Protein AF-A0A8T3MUG0-F1 (afdb_monomer)

Foldseek 3Di:
DVVVVCVVVCVVVVHDDQDDDDDPLPDQACLVVLLVVVVSPDQAAEDEAALSSCLLSNLVSNVVSVNLQRAYEYELRQQPWWLVDPSGSLVSNFPSQQRYKYKYQADPDAPCVVVVQVVCCVVVVGGDTSCRQVVQQVVQLLVQLQVQLVVVVQPDPVSSVVSSVCSSQPQVDWTQGRRGIWGADNVRDIPFRKMWMWGWDCPPPVNSIHTHTDDMDGPNVD

Radius of gyration: 20.51 Å; Cα contacts (8 Å, |Δi|>4): 373; chains: 1; bounding box: 46×37×57 Å

Mean predicted aligned error: 4.0 Å

Secondary structure (DSSP, 8-state):
-HHHHHHHHHHHTT----------TT----HHHHHHHHTT--S-EE--S-GGGTHHHHHHHHHHHT-TTS-EEE-GGG-S--TTSTT-HHHHHGGGGGGEEEEESS-S--TTHHHHHHHHHHHHSSPPPTTHHHHHHHHHHHHHHHHHHHTT--SSHHHHHHHHHHHHT-TT--EEETTEEE-B-TT--BS--EEEEEEEETTHHHHT-EEEEEEEEESTT-

Nearest PDB structures (foldseek):
  4oat-assembly1_A  TM=8.638E-01  e=1.367E-11  Trichormus variabilis ATCC 29413
  4obb-assembly2_B  TM=8.691E-01  e=3.010E-11  Trichormus variabilis ATCC 29413
  4evs-assembly1_A  TM=7.694E-01  e=6.731E-08  Rhodopseudomonas palustris CGA009
  3n0x-assembly1_A  TM=6.867E-01  e=5.639E-07  Rhodopseudomonas palustris
  2gx6-assembly1_A  TM=5.499E-01  e=1.004E+00  Escherichia coli K-12

Structure (mmCIF, N/CA/C/O backbone):
data_AF-A0A8T3MUG0-F1
#
_entry.id   AF-A0A8T3MUG0-F1
#
loop_
_atom_site.group_PDB
_atom_site.id
_atom_site.type_symbol
_atom_site.label_atom_id
_atom_site.label_alt_id
_atom_site.label_comp_id
_atom_site.label_asym_id
_atom_site.label_entity_id
_atom_site.label_seq_id
_atom_site.pdbx_PDB_ins_code
_atom_site.Cartn_x
_atom_site.Cartn_y
_atom_site.Cartn_z
_atom_site.occupancy
_atom_site.B_iso_or_equiv
_atom_site.auth_seq_id
_atom_site.auth_comp_id
_atom_site.auth_asym_id
_atom_site.auth_atom_id
_atom_site.pdbx_PDB_model_num
ATOM 1 N N . GLY A 1 1 ? -14.829 -2.507 -6.029 1.00 90.00 1 GLY A N 1
ATOM 2 C CA . GLY A 1 1 ? -13.638 -1.814 -5.490 1.00 90.00 1 GLY A CA 1
ATOM 3 C C . GLY A 1 1 ? -12.934 -2.704 -4.484 1.00 90.00 1 GLY A C 1
ATOM 4 O O . GLY A 1 1 ? -13.337 -3.849 -4.329 1.00 90.00 1 GLY A O 1
ATOM 5 N N . VAL A 1 2 ? -11.898 -2.211 -3.800 1.00 94.19 2 VAL A N 1
ATOM 6 C CA . VAL A 1 2 ? -11.125 -3.044 -2.855 1.00 94.19 2 VAL A CA 1
ATOM 7 C C . VAL A 1 2 ? -11.970 -3.548 -1.671 1.00 94.19 2 VAL A C 1
ATOM 9 O O . VAL A 1 2 ? -11.795 -4.686 -1.256 1.00 94.19 2 VAL A O 1
ATOM 12 N N . ALA A 1 3 ? -12.956 -2.766 -1.206 1.00 95.69 3 ALA A N 1
ATOM 13 C CA . ALA A 1 3 ? -13.931 -3.211 -0.200 1.00 95.69 3 ALA A CA 1
ATOM 14 C C . ALA A 1 3 ? -14.752 -4.422 -0.671 1.00 95.69 3 ALA A C 1
ATOM 16 O O . ALA A 1 3 ? -14.858 -5.399 0.061 1.00 95.69 3 ALA A O 1
ATOM 17 N N . ASP A 1 4 ? -15.271 -4.394 -1.903 1.00 97.44 4 ASP A N 1
ATOM 18 C CA . ASP A 1 4 ? -16.048 -5.514 -2.459 1.00 97.44 4 ASP A CA 1
ATOM 19 C C . ASP A 1 4 ? -15.189 -6.777 -2.610 1.00 97.44 4 ASP A C 1
ATOM 21 O O . ASP A 1 4 ? -15.642 -7.883 -2.322 1.00 97.44 4 ASP A O 1
ATOM 25 N N . ALA A 1 5 ? -13.933 -6.614 -3.045 1.00 96.19 5 ALA A N 1
ATOM 26 C CA . ALA A 1 5 ? -12.990 -7.721 -3.173 1.00 96.19 5 ALA A CA 1
ATOM 27 C C . ALA A 1 5 ? -12.649 -8.333 -1.805 1.00 96.19 5 ALA A C 1
ATOM 29 O O . ALA A 1 5 ? -12.657 -9.556 -1.662 1.00 96.19 5 ALA A O 1
ATOM 30 N N . PHE A 1 6 ? -12.409 -7.488 -0.794 1.00 96.38 6 PHE A N 1
ATOM 31 C CA . PHE A 1 6 ? -12.215 -7.929 0.585 1.00 96.38 6 PHE A CA 1
ATOM 32 C C . PHE A 1 6 ? -13.446 -8.673 1.103 1.00 96.38 6 PHE A C 1
ATOM 34 O O . PHE A 1 6 ? -13.309 -9.778 1.616 1.00 96.38 6 PHE A O 1
ATOM 41 N N . GLU A 1 7 ? -14.646 -8.112 0.936 1.00 97.88 7 GLU A N 1
ATOM 42 C CA . GLU A 1 7 ? -15.885 -8.725 1.416 1.00 97.88 7 GLU A CA 1
ATOM 43 C C . GLU A 1 7 ? -16.110 -10.112 0.806 1.00 97.88 7 GLU A C 1
ATOM 45 O O . GLU A 1 7 ? -16.412 -11.071 1.523 1.00 97.88 7 GLU A O 1
ATOM 50 N N . ALA A 1 8 ? -15.939 -10.227 -0.514 1.00 98.12 8 ALA A N 1
ATOM 51 C CA . ALA A 1 8 ? -16.100 -11.481 -1.234 1.00 98.12 8 ALA A CA 1
ATOM 52 C C . ALA A 1 8 ? -15.126 -12.554 -0.722 1.00 98.12 8 ALA A C 1
ATOM 54 O O . ALA A 1 8 ? -15.540 -13.676 -0.417 1.00 98.12 8 ALA A O 1
ATOM 55 N N . GLU A 1 9 ? -13.844 -12.209 -0.578 1.00 96.00 9 GLU A N 1
ATOM 56 C CA . GLU A 1 9 ? -12.826 -13.146 -0.102 1.00 96.00 9 GLU A CA 1
ATOM 57 C C . GLU A 1 9 ? -12.995 -13.475 1.392 1.00 96.00 9 GLU A C 1
ATOM 59 O O . GLU A 1 9 ? -12.844 -14.631 1.791 1.00 96.00 9 GLU A O 1
ATOM 64 N N . PHE A 1 10 ? -13.375 -12.500 2.221 1.00 97.06 10 PHE A N 1
ATOM 65 C CA . PHE A 1 10 ? -13.623 -12.695 3.650 1.00 97.06 10 PHE A CA 1
ATOM 66 C C . PHE A 1 10 ? -14.782 -13.669 3.884 1.00 97.06 10 PHE A C 1
ATOM 68 O O . PHE A 1 10 ? -14.630 -14.635 4.634 1.00 97.06 10 PHE A O 1
ATOM 75 N N . LYS A 1 11 ? -15.902 -13.495 3.168 1.00 98.00 11 LYS A N 1
ATOM 76 C CA . LYS A 1 11 ? -17.042 -14.426 3.203 1.00 98.00 11 LYS A CA 1
ATOM 77 C C . LYS A 1 11 ? -16.662 -15.822 2.723 1.00 98.00 11 LYS A C 1
ATOM 79 O O . LYS A 1 11 ? -17.011 -16.810 3.364 1.00 98.00 11 LYS A O 1
ATOM 84 N N . LYS A 1 12 ? -15.905 -15.921 1.625 1.00 97.94 12 LYS A N 1
ATOM 85 C CA . LYS A 1 12 ? -15.407 -17.205 1.102 1.00 97.94 12 LYS A CA 1
ATOM 86 C C . LYS A 1 12 ? -14.546 -17.954 2.125 1.00 97.94 12 LYS A C 1
ATOM 88 O O . LYS A 1 12 ? -14.563 -19.181 2.156 1.00 97.94 12 LYS A O 1
ATOM 93 N N . ARG A 1 13 ? -13.826 -17.226 2.982 1.00 96.62 13 ARG A N 1
ATOM 94 C CA . ARG A 1 13 ? -13.016 -17.773 4.083 1.00 96.62 13 ARG A CA 1
ATOM 95 C C . ARG A 1 13 ? -13.805 -18.021 5.375 1.00 96.62 13 ARG A C 1
ATOM 97 O O . ARG A 1 13 ? -13.198 -18.347 6.390 1.00 96.62 13 ARG A O 1
ATOM 104 N N . GLY A 1 14 ? -15.133 -17.901 5.345 1.00 97.62 14 GLY A N 1
ATOM 105 C CA . GLY A 1 14 ? -16.013 -18.153 6.489 1.00 97.62 14 GLY A CA 1
ATOM 106 C C . GLY A 1 14 ? -16.221 -16.950 7.412 1.00 97.62 14 GLY A C 1
ATOM 107 O O . GLY A 1 14 ? -16.846 -17.093 8.460 1.00 97.62 14 GLY A O 1
ATOM 108 N N . GLY A 1 15 ? -15.718 -15.772 7.040 1.00 97.62 15 GLY A N 1
ATOM 109 C CA . GLY A 1 15 ? -15.963 -14.531 7.764 1.00 97.62 15 GLY A CA 1
ATOM 110 C C . GLY A 1 15 ? -17.410 -14.048 7.623 1.00 97.62 15 GLY A C 1
ATOM 111 O O . GLY A 1 15 ? -18.056 -14.246 6.592 1.00 97.62 15 GLY A O 1
ATOM 112 N N . ASN A 1 16 ? -17.919 -13.381 8.660 1.00 97.94 16 ASN A N 1
ATOM 113 C CA . ASN A 1 16 ? -19.260 -12.802 8.672 1.00 97.94 16 ASN A CA 1
ATOM 114 C C . ASN A 1 16 ? -19.207 -11.277 8.509 1.00 97.94 16 ASN A C 1
ATOM 116 O O . ASN A 1 16 ? -18.550 -10.586 9.284 1.00 97.94 16 ASN A O 1
ATOM 120 N N . VAL A 1 17 ? -19.936 -10.744 7.530 1.00 98.00 17 VAL A N 1
ATOM 121 C CA . VAL A 1 17 ? -19.996 -9.302 7.255 1.00 98.00 17 VAL A CA 1
ATOM 122 C C . VAL A 1 17 ? -21.312 -8.774 7.798 1.00 98.00 17 VAL A C 1
ATOM 124 O O . VAL A 1 17 ? -22.355 -8.911 7.163 1.00 98.00 17 VAL A O 1
ATOM 127 N N . VAL A 1 18 ? -21.258 -8.184 8.992 1.00 97.69 18 VAL A N 1
ATOM 128 C CA . VAL A 1 18 ? -22.452 -7.682 9.691 1.00 97.69 18 VAL A CA 1
ATOM 129 C C . VAL A 1 18 ? -23.010 -6.398 9.070 1.00 97.69 18 VAL A C 1
ATOM 131 O O . VAL A 1 18 ? -24.193 -6.107 9.229 1.00 97.69 18 VAL A O 1
ATOM 134 N N . LYS A 1 19 ? -22.175 -5.630 8.356 1.00 96.88 19 LYS A N 1
ATOM 135 C CA . LYS A 1 19 ? -22.548 -4.377 7.689 1.00 96.88 19 LYS A CA 1
ATOM 136 C C . LYS A 1 19 ? -21.561 -4.034 6.574 1.00 96.88 19 LYS A C 1
ATOM 138 O O . LYS A 1 19 ? -20.362 -4.231 6.739 1.00 96.88 19 LYS A O 1
ATOM 143 N N . HIS A 1 20 ? -22.078 -3.479 5.483 1.00 97.06 20 HIS A N 1
ATOM 144 C CA . HIS A 1 20 ? -21.309 -2.801 4.442 1.00 97.06 20 HIS A CA 1
ATOM 145 C C . HIS A 1 20 ? -21.952 -1.432 4.224 1.00 97.06 20 HIS A C 1
ATOM 147 O O . HIS A 1 20 ? -23.155 -1.358 3.976 1.00 97.06 20 HIS A O 1
ATOM 153 N N . ASP A 1 21 ? -21.163 -0.361 4.306 1.00 94.81 21 ASP A N 1
ATOM 154 C CA . ASP A 1 21 ? -21.604 0.998 3.991 1.00 94.81 21 ASP A CA 1
ATOM 155 C C . ASP A 1 21 ? -20.668 1.666 2.993 1.00 94.81 21 ASP A C 1
ATOM 157 O O . ASP A 1 21 ? -19.481 1.355 2.908 1.00 94.81 21 ASP A O 1
ATOM 161 N N . ALA A 1 22 ? -21.212 2.656 2.296 1.00 92.50 22 ALA A N 1
ATOM 162 C CA . ALA A 1 22 ? -20.458 3.579 1.471 1.00 92.50 22 ALA A CA 1
ATOM 163 C C . ALA A 1 22 ? -20.877 5.014 1.797 1.00 92.50 22 ALA A C 1
ATOM 165 O O . ALA A 1 22 ? -22.015 5.279 2.188 1.00 92.50 22 ALA A O 1
ATOM 166 N N . ALA A 1 23 ? -19.958 5.952 1.595 1.00 87.56 23 ALA A N 1
ATOM 167 C CA . ALA A 1 23 ? -20.213 7.375 1.742 1.00 87.56 23 ALA A CA 1
ATOM 168 C C . ALA A 1 23 ? -19.684 8.131 0.511 1.00 87.56 23 ALA A C 1
ATOM 170 O O . ALA A 1 23 ? -18.651 7.747 -0.047 1.00 87.56 23 ALA A O 1
ATOM 171 N N . PRO A 1 24 ? -20.355 9.212 0.073 1.00 87.62 24 PRO A N 1
ATOM 172 C CA . PRO A 1 24 ? -19.800 10.114 -0.929 1.00 87.62 24 PRO A CA 1
ATOM 173 C C . PRO A 1 24 ? -18.420 10.645 -0.524 1.00 87.62 24 PRO A C 1
ATOM 175 O O . PRO A 1 24 ? -18.160 10.898 0.649 1.00 87.62 24 PRO A O 1
ATOM 178 N N . LYS A 1 25 ? -17.550 10.920 -1.504 1.00 80.19 25 LYS A N 1
ATOM 179 C CA . LYS A 1 25 ? -16.205 11.479 -1.247 1.00 80.19 25 LYS A CA 1
ATOM 180 C C . LYS A 1 25 ? -16.227 12.826 -0.507 1.00 80.19 25 LYS A C 1
ATOM 182 O O . LYS A 1 25 ? -15.225 13.212 0.084 1.00 80.19 25 LYS A O 1
ATOM 187 N N . THR A 1 26 ? -17.347 13.548 -0.561 1.00 84.88 26 THR A N 1
ATOM 188 C CA . THR A 1 26 ? -17.558 14.834 0.120 1.00 84.88 26 THR A CA 1
ATOM 189 C C . THR A 1 26 ? -17.967 14.687 1.585 1.00 84.88 26 THR A C 1
ATOM 191 O O . THR A 1 26 ? -18.078 15.696 2.275 1.00 84.88 26 THR A O 1
ATOM 194 N N . THR A 1 27 ? -18.220 13.468 2.069 1.00 88.81 27 THR A N 1
ATOM 195 C CA . THR A 1 27 ? -18.616 13.230 3.458 1.00 88.81 27 THR A CA 1
ATOM 196 C C . THR A 1 27 ? -17.472 13.571 4.410 1.00 88.81 27 THR A C 1
ATOM 198 O O . THR A 1 27 ? -16.344 13.086 4.277 1.00 88.81 27 THR A O 1
ATOM 201 N N . THR A 1 28 ? -17.771 14.412 5.396 1.00 89.00 28 THR A N 1
ATOM 202 C CA . THR A 1 28 ? -16.824 14.854 6.429 1.00 89.00 28 THR A CA 1
ATOM 203 C C . THR A 1 28 ? -17.168 14.334 7.823 1.00 89.00 28 THR A C 1
ATOM 205 O O . THR A 1 28 ? -16.279 14.303 8.670 1.00 89.00 28 THR A O 1
ATOM 208 N N . ASP A 1 29 ? -18.406 13.884 8.039 1.00 91.94 29 ASP A N 1
ATOM 209 C CA . ASP A 1 29 ? -18.899 13.308 9.291 1.00 91.94 29 ASP A CA 1
ATOM 210 C C . ASP A 1 29 ? -19.354 11.857 9.068 1.00 91.94 29 ASP A C 1
ATOM 212 O O . ASP A 1 29 ? -20.142 11.568 8.166 1.00 91.94 29 ASP A O 1
ATOM 216 N N . TYR A 1 30 ? -18.839 10.951 9.899 1.00 95.56 30 TYR A N 1
ATOM 217 C CA . TYR A 1 30 ? -19.074 9.508 9.837 1.00 95.56 30 TYR A CA 1
ATOM 218 C C . TYR A 1 30 ? -19.670 8.947 11.140 1.00 95.56 30 TYR A C 1
ATOM 220 O O . TYR A 1 30 ? -19.855 7.734 11.256 1.00 95.56 30 TYR A O 1
ATOM 228 N N . VAL A 1 31 ? -19.984 9.793 12.131 1.00 94.94 31 VAL A N 1
ATOM 229 C CA . VAL A 1 31 ? -20.393 9.350 13.478 1.00 94.94 31 VAL A CA 1
ATOM 230 C C . VAL A 1 31 ? -21.690 8.544 13.443 1.00 94.94 31 VAL A C 1
ATOM 232 O O . VAL A 1 31 ? -21.811 7.543 14.150 1.00 94.94 31 VAL A O 1
ATOM 235 N N . SER A 1 32 ? -22.650 8.920 12.595 1.00 94.56 32 SER A N 1
ATOM 236 C CA . SER A 1 32 ? -23.909 8.178 12.437 1.00 94.56 32 SER A CA 1
ATOM 237 C C . SER A 1 32 ? -23.684 6.764 11.889 1.00 94.56 32 SER A C 1
ATOM 239 O O . SER A 1 32 ? -24.235 5.803 12.430 1.00 94.56 32 SER A O 1
ATOM 241 N N . ILE A 1 33 ? -22.819 6.621 10.877 1.00 95.31 33 ILE A N 1
ATOM 242 C CA . ILE A 1 33 ? -22.445 5.326 10.287 1.00 95.31 33 ILE A CA 1
ATOM 243 C C . ILE A 1 33 ? -21.774 4.450 11.352 1.00 95.31 33 ILE A C 1
ATOM 245 O O . ILE A 1 33 ? -22.160 3.297 11.541 1.00 95.31 33 ILE A O 1
ATOM 249 N N . MET A 1 34 ? -20.828 5.012 12.110 1.00 97.06 34 MET A N 1
ATOM 250 C CA . MET A 1 34 ? -20.104 4.283 13.157 1.00 97.06 34 MET A CA 1
ATOM 251 C C . MET A 1 34 ? -20.991 3.924 14.359 1.00 97.06 34 MET A C 1
ATOM 253 O O . MET A 1 34 ? -20.844 2.850 14.938 1.00 97.06 34 MET A O 1
ATOM 257 N N . THR A 1 35 ? -21.965 4.768 14.706 1.00 96.94 35 THR A N 1
ATOM 258 C CA . THR A 1 35 ? -22.949 4.478 15.764 1.00 96.94 35 THR A CA 1
ATOM 259 C C . THR A 1 35 ? -23.839 3.298 15.375 1.00 96.94 35 THR A C 1
ATOM 261 O O . THR A 1 35 ? -24.059 2.397 16.185 1.00 96.94 35 THR A O 1
ATOM 264 N N . ALA A 1 36 ? -24.306 3.258 14.123 1.00 96.56 36 ALA A N 1
ATOM 265 C CA . ALA A 1 36 ? -25.063 2.123 13.604 1.00 96.56 36 ALA A CA 1
ATOM 266 C C . ALA A 1 36 ? -24.206 0.847 13.544 1.00 96.56 36 ALA A C 1
ATOM 268 O O . ALA A 1 36 ? -24.691 -0.228 13.889 1.00 96.56 36 ALA A O 1
ATOM 269 N N . ALA A 1 37 ? -22.930 0.960 13.159 1.00 97.00 37 ALA A N 1
ATOM 270 C CA . ALA A 1 37 ? -22.000 -0.166 13.170 1.00 97.00 37 ALA A CA 1
ATOM 271 C C . ALA A 1 37 ? -21.783 -0.720 14.587 1.00 97.00 37 ALA A C 1
ATOM 273 O O . ALA A 1 37 ? -21.827 -1.932 14.776 1.00 97.00 37 ALA A O 1
ATOM 274 N N . LYS A 1 38 ? -21.637 0.140 15.605 1.00 97.62 38 LYS A N 1
ATOM 275 C CA . LYS A 1 38 ? -21.452 -0.291 17.000 1.00 97.62 38 LYS A CA 1
ATOM 276 C C . LYS A 1 38 ? -22.583 -1.171 17.522 1.00 97.62 38 LYS A C 1
ATOM 278 O O . LYS A 1 38 ? -22.316 -2.112 18.264 1.00 97.62 38 LYS A O 1
ATOM 283 N N . ALA A 1 39 ? -23.825 -0.900 17.124 1.00 97.56 39 ALA A N 1
ATOM 284 C CA . ALA A 1 39 ? -24.977 -1.707 17.527 1.00 97.56 39 ALA A CA 1
ATOM 285 C C . ALA A 1 39 ? -24.888 -3.175 17.058 1.00 97.56 39 ALA A C 1
ATOM 287 O O . ALA A 1 39 ? -25.587 -4.028 17.596 1.00 97.56 39 ALA A O 1
ATOM 288 N N . LEU A 1 40 ? -24.022 -3.468 16.083 1.00 98.12 40 LEU A N 1
ATOM 289 C CA . LEU A 1 40 ? -23.784 -4.806 15.542 1.00 98.12 40 LEU A CA 1
ATOM 290 C C . LEU A 1 40 ? -22.570 -5.511 16.168 1.00 98.12 40 LEU A C 1
ATOM 292 O O . LEU A 1 40 ? -22.276 -6.637 15.779 1.00 98.12 40 LEU A O 1
ATOM 296 N N . ASN A 1 41 ? -21.882 -4.868 17.120 1.00 97.50 41 ASN A N 1
ATOM 297 C CA . ASN A 1 41 ? -20.725 -5.406 17.843 1.00 97.50 41 ASN A CA 1
ATOM 298 C C . ASN A 1 41 ? -19.628 -6.004 16.924 1.00 97.50 41 ASN A C 1
ATOM 300 O O . ASN A 1 41 ? -19.330 -7.196 17.024 1.00 97.50 41 ASN A O 1
ATOM 304 N N . PRO A 1 42 ? -19.048 -5.214 15.998 1.00 98.12 42 PRO A N 1
ATOM 305 C CA . PRO A 1 42 ? -18.051 -5.714 15.060 1.00 98.12 42 PRO A CA 1
ATOM 306 C C . PRO A 1 42 ? -16.728 -6.052 15.760 1.00 98.12 42 PRO A C 1
ATOM 308 O O . PRO A 1 42 ? -16.255 -5.304 16.613 1.00 98.12 42 PRO A O 1
ATOM 311 N N . GLU A 1 43 ? -16.093 -7.142 15.332 1.00 98.12 43 GLU A N 1
ATOM 312 C CA . GLU A 1 43 ? -14.767 -7.563 15.817 1.00 98.12 43 GLU A CA 1
ATOM 313 C C . GLU A 1 43 ? -13.615 -6.923 15.027 1.00 98.12 43 GLU A C 1
ATOM 315 O O . GLU A 1 43 ? -12.469 -6.943 15.461 1.00 98.12 43 GLU A O 1
ATOM 320 N N . SER A 1 44 ? -13.907 -6.360 13.854 1.00 97.88 44 SER A N 1
ATOM 321 C CA . SER A 1 44 ? -12.968 -5.599 13.028 1.00 97.88 44 SER A CA 1
ATOM 322 C C . SER A 1 44 ? -13.729 -4.679 12.076 1.00 97.88 44 SER A C 1
ATOM 324 O O . SER A 1 44 ? -14.910 -4.891 11.790 1.00 97.88 44 SER A O 1
ATOM 326 N N . MET A 1 45 ? -13.047 -3.655 11.575 1.00 98.06 45 MET A N 1
ATOM 327 C CA . MET A 1 45 ? -13.541 -2.752 10.541 1.00 98.06 45 MET A CA 1
ATOM 328 C C . MET A 1 45 ? -12.579 -2.788 9.358 1.00 98.06 45 MET A C 1
ATOM 330 O O . MET A 1 45 ? -11.371 -2.672 9.552 1.00 98.06 45 MET A O 1
ATOM 334 N N . TYR A 1 46 ? -13.105 -2.916 8.139 1.00 98.19 46 TYR A N 1
ATOM 335 C CA . TYR A 1 46 ? -12.318 -2.779 6.916 1.00 98.19 46 TYR A CA 1
ATOM 336 C C . TYR A 1 46 ? -12.717 -1.508 6.169 1.00 98.19 46 TYR A C 1
ATOM 338 O O . TYR A 1 46 ? -13.894 -1.288 5.883 1.00 98.19 46 TYR A O 1
ATOM 346 N N . PHE A 1 47 ? -11.734 -0.685 5.821 1.00 97.44 47 PHE A N 1
ATOM 347 C CA . PHE A 1 47 ? -11.913 0.507 5.005 1.00 97.44 47 PHE A CA 1
ATOM 348 C C . PHE A 1 47 ? -11.318 0.295 3.619 1.00 97.44 47 PHE A C 1
ATOM 350 O O . PHE A 1 47 ? -10.124 0.059 3.486 1.00 97.44 47 PHE A O 1
ATOM 357 N N . GLY A 1 48 ? -12.134 0.432 2.574 1.00 96.00 48 GLY A N 1
ATOM 358 C CA . GLY A 1 48 ? -11.682 0.285 1.191 1.00 96.00 48 GLY A CA 1
ATOM 359 C C . GLY A 1 48 ? -11.486 1.611 0.467 1.00 96.00 48 GLY A C 1
ATOM 360 O O . GLY A 1 48 ? -12.274 1.947 -0.416 1.00 96.00 48 GLY A O 1
ATOM 361 N N . GLY A 1 49 ? -10.437 2.356 0.807 1.00 94.12 49 GLY A N 1
ATOM 362 C CA . GLY A 1 49 ? -10.126 3.626 0.155 1.00 94.12 49 GLY A CA 1
ATOM 363 C C . GLY A 1 49 ? -8.739 4.155 0.499 1.00 94.12 49 GLY A C 1
ATOM 364 O O . GLY A 1 49 ? -7.870 3.412 0.945 1.00 94.12 49 GLY A O 1
ATOM 365 N N . VAL A 1 50 ? -8.549 5.458 0.299 1.00 94.44 50 VAL A N 1
ATOM 366 C CA . VAL A 1 50 ? -7.308 6.174 0.624 1.00 94.44 50 VAL A CA 1
ATOM 367 C C . VAL A 1 50 ? -7.537 7.178 1.754 1.00 94.44 50 VAL A C 1
ATOM 369 O O . VAL A 1 50 ? -8.681 7.538 2.056 1.00 94.44 50 VAL A O 1
ATOM 372 N N . THR A 1 51 ? -6.466 7.706 2.341 1.00 94.62 51 THR A N 1
ATOM 373 C CA . THR A 1 51 ? -6.539 8.774 3.357 1.00 94.62 51 THR A CA 1
ATOM 374 C C . THR A 1 51 ? -7.426 9.943 2.917 1.00 94.62 51 THR A C 1
ATOM 376 O O . THR A 1 51 ? -8.333 10.352 3.647 1.00 94.62 51 THR A O 1
ATOM 379 N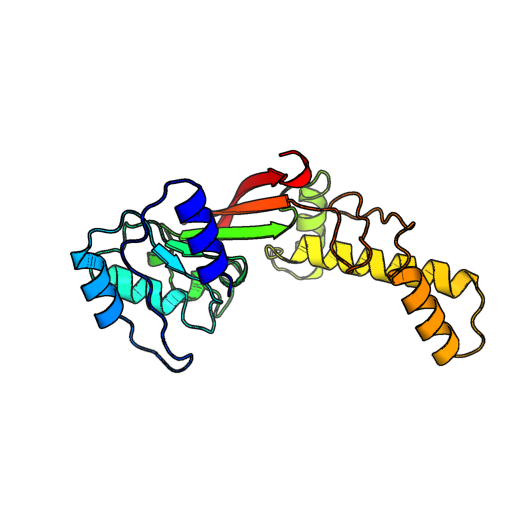 N . ALA A 1 52 ? -7.257 10.410 1.674 1.00 92.38 52 ALA A N 1
ATOM 380 C CA . ALA A 1 52 ? -8.019 11.525 1.107 1.00 92.38 52 ALA A CA 1
ATOM 381 C C . ALA A 1 52 ? -9.537 11.267 1.006 1.00 92.38 52 ALA A C 1
ATOM 383 O O . ALA A 1 52 ? -10.320 12.216 1.016 1.00 92.38 52 ALA A O 1
ATOM 384 N N . THR A 1 53 ? -9.972 10.003 0.944 1.00 92.44 53 THR A N 1
ATOM 385 C CA . THR A 1 53 ? -11.396 9.624 0.906 1.00 92.44 53 THR A CA 1
ATOM 386 C C . THR A 1 53 ? -11.975 9.342 2.292 1.00 92.44 53 THR A C 1
ATOM 388 O O . THR A 1 53 ? -13.023 8.718 2.397 1.00 92.44 53 THR A O 1
ATOM 391 N N . GLY A 1 54 ? -11.309 9.799 3.357 1.00 93.38 54 GLY A N 1
ATOM 392 C CA . GLY A 1 54 ? -11.858 9.791 4.712 1.00 93.38 54 GLY A CA 1
ATOM 393 C C . GLY A 1 54 ? -11.281 8.736 5.650 1.00 93.38 54 GLY A C 1
ATOM 394 O O . GLY A 1 54 ? -11.793 8.629 6.758 1.00 93.38 54 GLY A O 1
ATOM 395 N N . GLY A 1 55 ? -10.216 8.015 5.275 1.00 95.38 55 GLY A N 1
ATOM 396 C CA . GLY A 1 55 ? -9.654 6.926 6.090 1.00 95.38 55 GLY A CA 1
ATOM 397 C C . GLY A 1 55 ? -9.426 7.308 7.559 1.00 95.38 55 GLY A C 1
ATOM 398 O O . GLY A 1 55 ? -9.953 6.653 8.453 1.00 95.38 55 GLY A O 1
ATOM 399 N N . ALA A 1 56 ? -8.726 8.417 7.822 1.00 96.81 56 ALA A N 1
ATOM 400 C CA . ALA A 1 56 ? -8.501 8.894 9.191 1.00 96.81 56 ALA A CA 1
ATOM 401 C C . ALA A 1 56 ? -9.782 9.431 9.864 1.00 96.81 56 ALA A C 1
ATOM 403 O O . ALA A 1 56 ? -9.999 9.220 11.054 1.00 96.81 56 ALA A O 1
ATOM 404 N N . ARG A 1 57 ? -10.669 10.095 9.106 1.00 96.25 57 ARG A N 1
ATOM 405 C CA . ARG A 1 57 ? -11.925 10.661 9.639 1.00 96.25 57 ARG A CA 1
ATOM 406 C C . ARG A 1 57 ? -12.890 9.573 10.106 1.00 96.25 57 ARG A C 1
ATOM 408 O O . ARG A 1 57 ? -13.530 9.740 11.139 1.00 96.25 57 ARG A O 1
ATOM 415 N N . ILE A 1 58 ? -12.972 8.468 9.366 1.00 96.69 58 ILE A N 1
ATOM 416 C CA . ILE A 1 58 ? -13.787 7.303 9.724 1.00 96.69 58 ILE A CA 1
ATOM 417 C C . ILE A 1 58 ? -13.275 6.695 11.027 1.00 96.69 58 ILE A C 1
ATOM 419 O O . ILE A 1 58 ? -14.071 6.462 11.931 1.00 96.69 58 ILE A O 1
ATOM 423 N N . LEU A 1 59 ? -11.960 6.508 11.163 1.00 97.75 59 LEU A N 1
ATOM 424 C CA . LEU A 1 59 ? -11.370 5.980 12.392 1.00 97.75 59 LEU A CA 1
ATOM 425 C C . LEU A 1 59 ? -11.619 6.897 13.602 1.00 97.75 59 LEU A C 1
ATOM 427 O O . LEU A 1 59 ? -12.017 6.425 14.666 1.00 97.75 59 LEU A O 1
ATOM 431 N N . LEU A 1 60 ? -11.463 8.214 13.441 1.00 97.88 60 LEU A N 1
ATOM 432 C CA . LEU A 1 60 ? -11.774 9.180 14.502 1.00 97.88 60 LEU A CA 1
ATOM 433 C C . LEU A 1 60 ? -13.259 9.134 14.900 1.00 97.88 60 LEU A C 1
ATOM 435 O O . LEU A 1 60 ? -13.585 9.167 16.087 1.00 97.88 60 LEU A O 1
ATOM 439 N N . ALA A 1 61 ? -14.168 9.005 13.932 1.00 97.62 61 ALA A N 1
ATOM 440 C CA . ALA A 1 61 ? -15.591 8.820 14.205 1.00 97.62 61 ALA A CA 1
ATOM 441 C C . ALA A 1 61 ? -15.881 7.473 14.894 1.00 97.62 61 ALA A C 1
ATOM 443 O O . ALA A 1 61 ? -16.732 7.409 15.781 1.00 97.62 61 ALA A O 1
ATOM 444 N N . ALA A 1 62 ? -15.155 6.408 14.539 1.00 97.75 62 ALA A N 1
ATOM 445 C CA . ALA A 1 62 ? -15.259 5.107 15.191 1.00 97.75 62 ALA A CA 1
ATOM 446 C C . ALA A 1 62 ? -14.853 5.213 16.666 1.00 97.75 62 ALA A C 1
ATOM 448 O O . ALA A 1 62 ? -15.575 4.742 17.545 1.00 97.75 62 ALA A O 1
ATOM 449 N N . GLN A 1 63 ? -13.762 5.925 16.963 1.00 97.81 63 GLN A N 1
ATOM 450 C CA . GLN A 1 63 ? -13.354 6.212 18.336 1.00 97.81 63 GLN A CA 1
ATOM 451 C C . GLN A 1 63 ? -14.435 6.984 19.106 1.00 97.81 63 GLN A C 1
ATOM 453 O O . GLN A 1 63 ? -14.773 6.585 20.220 1.00 97.81 63 GLN A O 1
ATOM 458 N N . GLN A 1 64 ? -15.026 8.027 18.513 1.00 97.56 64 GLN A N 1
ATOM 459 C CA . GLN A 1 64 ? -16.121 8.792 19.132 1.00 97.56 64 GLN A CA 1
ATOM 460 C C . GLN A 1 64 ? -17.363 7.935 19.404 1.00 97.56 64 GLN A C 1
ATOM 462 O O . GLN A 1 64 ? -18.005 8.087 20.442 1.00 97.56 64 GLN A O 1
ATOM 467 N N . ALA A 1 65 ? -17.681 6.995 18.511 1.00 97.31 65 ALA A N 1
ATOM 468 C CA . ALA A 1 65 ? -18.770 6.047 18.711 1.00 97.31 65 ALA A CA 1
ATOM 469 C C . ALA A 1 65 ? -18.453 5.003 19.801 1.00 97.31 65 ALA A C 1
ATOM 471 O O . ALA A 1 65 ? -19.365 4.349 20.306 1.00 97.31 65 ALA A O 1
ATOM 472 N N . GLY A 1 66 ? -17.193 4.852 20.222 1.00 97.25 66 GLY A N 1
ATOM 473 C CA . GLY A 1 66 ? -16.746 3.848 21.193 1.00 97.25 66 GLY A CA 1
ATOM 474 C C . GLY A 1 66 ? -16.302 2.528 20.557 1.00 97.25 66 GLY A C 1
ATOM 475 O O . GLY A 1 66 ? -16.464 1.480 21.170 1.00 97.25 66 GLY A O 1
ATOM 476 N N . LEU A 1 67 ? -15.775 2.588 19.332 1.00 98.00 67 LEU A N 1
ATOM 477 C CA . LEU A 1 67 ? -15.146 1.487 18.591 1.00 98.00 67 LEU A CA 1
ATOM 478 C C . LEU A 1 67 ? -13.621 1.673 18.468 1.00 98.00 67 LEU A C 1
ATOM 480 O O . LEU A 1 67 ? -12.987 1.034 17.639 1.00 98.00 67 LEU A O 1
ATOM 484 N N . GLY A 1 68 ? -13.016 2.556 19.269 1.00 96.50 68 GLY A N 1
ATOM 485 C CA . GLY A 1 68 ? -11.597 2.925 19.143 1.00 96.50 68 GLY A CA 1
ATOM 486 C C . GLY A 1 68 ? -10.594 1.803 19.437 1.00 96.50 68 GLY A C 1
ATOM 487 O O . GLY A 1 68 ? -9.426 1.938 19.089 1.00 96.50 68 GLY A O 1
ATOM 488 N N . ASP A 1 69 ? -11.036 0.710 20.062 1.00 96.69 69 ASP A N 1
ATOM 489 C CA . ASP A 1 69 ? -10.209 -0.477 20.307 1.00 96.69 69 ASP A CA 1
ATOM 490 C C . ASP A 1 69 ? -10.492 -1.616 19.305 1.00 96.69 69 ASP A C 1
ATOM 492 O O . ASP A 1 69 ? -9.828 -2.650 19.342 1.00 96.69 69 ASP A O 1
ATOM 496 N N . VAL A 1 70 ? -11.446 -1.431 18.381 1.00 98.38 70 VAL A N 1
ATOM 497 C CA . VAL A 1 70 ? -11.720 -2.391 17.304 1.00 98.38 70 VAL A CA 1
ATOM 498 C C . VAL A 1 70 ? -10.629 -2.259 16.230 1.00 98.38 70 VAL A C 1
ATOM 500 O O . VAL A 1 70 ? -10.344 -1.136 15.799 1.00 98.38 70 VAL A O 1
ATOM 503 N N . PRO A 1 71 ? -10.014 -3.370 15.774 1.00 98.25 71 PRO A N 1
ATOM 504 C CA . PRO A 1 71 ? -9.045 -3.358 14.683 1.00 98.25 71 PRO A CA 1
ATOM 505 C C . PRO A 1 71 ? -9.573 -2.644 13.437 1.00 98.25 71 PRO A C 1
ATOM 507 O O . PRO A 1 71 ? -10.673 -2.940 12.963 1.00 98.25 71 PRO A O 1
ATOM 510 N N . TYR A 1 72 ? -8.769 -1.730 12.895 1.00 98.50 72 TYR A N 1
ATOM 511 C CA . TYR A 1 72 ? -9.094 -0.960 11.696 1.00 98.50 72 TYR A CA 1
ATOM 512 C C . TYR A 1 72 ? -8.145 -1.335 10.559 1.00 98.50 72 TYR A C 1
ATOM 514 O O . TYR A 1 72 ? -6.965 -1.003 10.574 1.00 98.50 72 TYR A O 1
ATOM 522 N N . VAL A 1 73 ? -8.641 -2.061 9.567 1.00 98.31 73 VAL A N 1
ATOM 523 C CA . VAL A 1 73 ? -7.829 -2.608 8.478 1.00 98.31 73 VAL A CA 1
ATOM 524 C C . VAL A 1 73 ? -8.084 -1.819 7.199 1.00 98.31 73 VAL A C 1
ATOM 526 O O . VAL A 1 73 ? -9.231 -1.548 6.852 1.00 98.31 73 VAL A O 1
ATOM 529 N N . GLY A 1 74 ? -7.027 -1.472 6.470 1.00 97.44 74 GLY A N 1
ATOM 530 C CA . GLY A 1 74 ? -7.134 -0.818 5.167 1.00 97.44 74 GLY A CA 1
ATOM 531 C C . GLY A 1 74 ? -6.145 -1.350 4.127 1.00 97.44 74 GLY A C 1
ATOM 532 O O . GLY A 1 74 ? -5.270 -2.167 4.433 1.00 97.44 74 GLY A O 1
ATOM 533 N N . PRO A 1 75 ? -6.289 -0.917 2.867 1.00 96.44 75 PRO A N 1
ATOM 534 C CA . PRO A 1 75 ? -5.341 -1.217 1.807 1.00 96.44 75 PRO A CA 1
ATOM 535 C C . PRO A 1 75 ? -4.092 -0.327 1.921 1.00 96.44 75 PRO A C 1
ATOM 537 O O . PRO A 1 75 ? -3.910 0.441 2.868 1.00 96.44 75 PRO A O 1
ATOM 540 N N . ASP A 1 76 ? -3.253 -0.394 0.901 1.00 94.50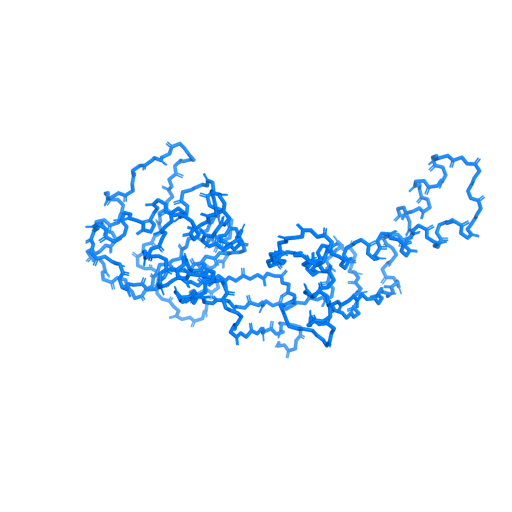 76 ASP A N 1
ATOM 541 C CA . ASP A 1 76 ? -2.076 0.439 0.675 1.00 94.50 76 ASP A CA 1
ATOM 542 C C . ASP A 1 76 ? -2.403 1.939 0.723 1.00 94.50 76 ASP A C 1
ATOM 544 O O . ASP A 1 76 ? -1.583 2.754 1.142 1.00 94.50 76 ASP A O 1
ATOM 548 N N . GLY A 1 77 ? -3.635 2.303 0.363 1.00 94.56 77 GLY A N 1
ATOM 549 C CA . GLY A 1 77 ? -4.148 3.671 0.363 1.00 94.56 77 GLY A CA 1
ATOM 550 C C . GLY A 1 77 ? -4.124 4.421 1.700 1.00 94.56 77 GLY A C 1
ATOM 551 O O . GLY A 1 77 ? -4.287 5.643 1.690 1.00 94.56 77 GLY A O 1
ATOM 552 N N . ILE A 1 78 ? -3.948 3.729 2.831 1.00 96.06 78 ILE A N 1
ATOM 553 C CA . ILE A 1 78 ? -3.738 4.360 4.149 1.00 96.06 78 ILE A CA 1
ATOM 554 C C . ILE A 1 78 ? -2.281 4.278 4.630 1.00 96.06 78 ILE A C 1
ATOM 556 O O . ILE A 1 78 ? -1.944 4.868 5.649 1.00 96.06 78 ILE A O 1
ATOM 560 N N . ASN A 1 79 ? -1.406 3.560 3.920 1.00 94.62 79 ASN A N 1
ATOM 561 C CA . ASN A 1 79 ? 0.023 3.473 4.224 1.00 94.62 79 ASN A CA 1
ATOM 562 C C . ASN A 1 79 ? 0.796 4.520 3.410 1.00 94.62 79 ASN A C 1
ATOM 564 O O . ASN A 1 79 ? 1.562 4.219 2.494 1.00 94.62 79 ASN A O 1
ATOM 568 N N . ASP A 1 80 ? 0.517 5.785 3.705 1.00 93.25 80 ASP A N 1
ATOM 569 C CA . ASP A 1 80 ? 0.983 6.950 2.948 1.00 93.25 80 ASP A CA 1
ATOM 570 C C . ASP A 1 80 ? 2.033 7.791 3.695 1.00 93.25 80 ASP A C 1
ATOM 572 O O . ASP A 1 80 ? 2.393 8.883 3.257 1.00 93.25 80 ASP A O 1
ATOM 576 N N . GLY A 1 81 ? 2.567 7.272 4.801 1.00 92.12 81 GLY A N 1
ATOM 577 C CA . GLY A 1 81 ? 3.631 7.902 5.579 1.00 92.12 81 GLY A CA 1
ATOM 578 C C . GLY A 1 81 ? 3.485 7.676 7.079 1.00 92.12 81 GLY A C 1
ATOM 579 O O . GLY A 1 81 ? 2.519 7.069 7.545 1.00 92.12 81 GLY A O 1
ATOM 580 N N . SER A 1 82 ? 4.459 8.184 7.833 1.00 93.56 82 SER A N 1
ATOM 581 C CA . SER A 1 82 ? 4.444 8.156 9.296 1.00 93.56 82 SER A CA 1
ATOM 582 C C . SER A 1 82 ? 3.592 9.297 9.859 1.00 93.56 82 SER A C 1
ATOM 584 O O . SER A 1 82 ? 3.100 10.155 9.120 1.00 93.56 82 SER A O 1
ATOM 586 N N . GLY A 1 83 ? 3.455 9.371 11.182 1.00 95.75 83 GLY A N 1
ATOM 587 C CA . GLY A 1 83 ? 2.813 10.499 11.859 1.00 95.75 83 GLY A CA 1
ATOM 588 C C . GLY A 1 83 ? 3.542 11.843 11.700 1.00 95.75 83 GLY A C 1
ATOM 589 O O . GLY A 1 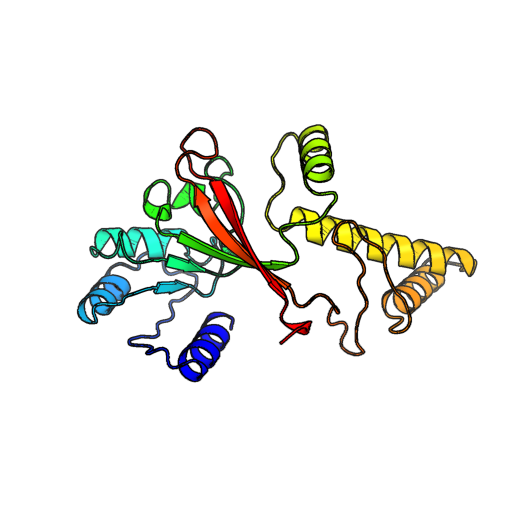83 ? 2.975 12.892 12.016 1.00 95.75 83 GLY A O 1
ATOM 590 N N . GLU A 1 84 ? 4.780 11.845 11.194 1.00 93.56 84 GLU A N 1
ATOM 591 C CA . GLU A 1 84 ? 5.523 13.061 10.826 1.00 93.56 84 GLU A CA 1
ATOM 592 C C . GLU A 1 84 ? 5.206 13.555 9.412 1.00 93.56 84 GLU A C 1
ATOM 594 O O . GLU A 1 84 ? 5.409 14.734 9.112 1.00 93.56 84 GLU A O 1
ATOM 599 N N . THR A 1 85 ? 4.683 12.683 8.551 1.00 91.88 85 THR A N 1
ATOM 600 C CA . THR A 1 85 ? 4.290 13.032 7.190 1.00 91.88 85 THR A CA 1
ATOM 601 C C . THR A 1 85 ? 2.991 13.825 7.227 1.00 91.88 85 THR A C 1
ATOM 603 O O . THR A 1 85 ? 1.938 13.298 7.573 1.00 91.88 85 THR A O 1
ATOM 606 N N . LYS A 1 86 ? 3.053 15.108 6.865 1.00 93.81 86 LYS A N 1
ATOM 607 C CA . LYS A 1 86 ? 1.870 15.973 6.805 1.00 93.81 86 LYS A CA 1
ATOM 608 C C . LYS A 1 86 ? 0.771 15.328 5.951 1.00 93.81 86 LYS A C 1
ATOM 610 O O . LYS A 1 86 ? 1.048 14.870 4.847 1.00 93.81 86 LYS A O 1
ATOM 615 N N . ASP A 1 87 ? -0.459 15.355 6.460 1.00 95.19 87 ASP A N 1
ATOM 616 C CA . ASP A 1 87 ? -1.667 14.853 5.793 1.00 95.19 87 ASP A CA 1
ATOM 617 C C . ASP A 1 87 ? -1.702 13.324 5.563 1.00 95.19 87 ASP A C 1
ATOM 619 O O . ASP A 1 87 ? -2.644 12.837 4.937 1.00 95.19 87 ASP A O 1
ATOM 623 N N . SER A 1 88 ? -0.740 12.559 6.104 1.00 95.94 88 SER A N 1
ATOM 624 C CA . SER A 1 88 ? -0.796 11.090 6.110 1.00 95.94 88 SER A CA 1
ATOM 625 C C . SER A 1 88 ? -1.916 10.571 7.012 1.00 95.94 88 SER A C 1
ATOM 627 O O . SER A 1 88 ? -2.394 11.265 7.918 1.00 95.94 88 SER A O 1
ATOM 629 N N . PHE A 1 89 ? -2.305 9.311 6.825 1.00 97.62 89 PHE A N 1
ATOM 630 C CA . PHE A 1 89 ? -3.272 8.643 7.690 1.00 97.62 89 PHE A CA 1
ATOM 631 C C . PHE A 1 89 ? -2.867 8.723 9.167 1.00 97.62 89 PHE A C 1
ATOM 633 O O . PHE A 1 89 ? -3.680 9.122 10.002 1.00 97.62 89 PHE A O 1
ATOM 640 N N . LEU A 1 90 ? -1.608 8.398 9.485 1.00 97.56 90 LEU A N 1
ATOM 641 C CA . LEU A 1 90 ? -1.096 8.404 10.858 1.00 97.56 90 LEU A CA 1
ATOM 642 C C . LEU A 1 90 ? -1.007 9.822 11.433 1.00 97.56 90 LEU A C 1
ATOM 644 O O . LEU A 1 90 ? -1.300 10.023 12.609 1.00 97.56 90 LEU A O 1
ATOM 648 N N . ASN A 1 91 ? -0.680 10.822 10.612 1.00 97.31 91 ASN A N 1
ATOM 649 C CA . ASN A 1 91 ? -0.655 12.218 11.040 1.00 97.31 91 ASN A CA 1
ATOM 650 C C . ASN A 1 91 ? -2.059 12.742 11.376 1.00 97.31 91 ASN A C 1
ATOM 652 O O . ASN A 1 91 ? -2.239 13.428 12.381 1.00 97.31 91 ASN A O 1
ATOM 656 N N . LEU A 1 92 ? -3.055 12.391 10.560 1.00 98.00 92 LEU A N 1
ATOM 657 C CA . LEU A 1 92 ? -4.437 12.837 10.731 1.00 98.00 92 LEU A CA 1
ATOM 658 C C . LEU A 1 92 ? -5.173 12.088 11.850 1.00 98.00 92 LEU A C 1
ATOM 660 O O . LEU A 1 92 ? -5.969 12.694 12.565 1.00 98.00 92 LEU A O 1
ATOM 664 N N . ALA A 1 93 ? -4.940 10.781 11.994 1.00 97.81 93 ALA A N 1
ATOM 665 C CA . ALA A 1 93 ? -5.574 9.955 13.023 1.00 97.81 93 ALA A CA 1
ATOM 666 C C . ALA A 1 93 ? -4.845 10.021 14.378 1.00 97.81 93 ALA A C 1
ATOM 668 O O . ALA A 1 93 ? -5.460 9.765 15.415 1.00 97.81 93 ALA A O 1
ATOM 669 N N . ALA A 1 94 ? -3.557 10.380 14.389 1.00 97.56 94 ALA A N 1
ATOM 670 C CA . ALA A 1 94 ? -2.719 10.447 15.583 1.00 97.56 94 ALA A CA 1
ATOM 671 C C . ALA A 1 94 ? -2.843 9.168 16.441 1.00 97.56 94 ALA A C 1
ATOM 673 O O . ALA A 1 94 ? -2.783 8.052 15.927 1.00 97.56 94 ALA A O 1
ATOM 674 N N . SER A 1 95 ? -3.058 9.303 17.753 1.00 96.44 95 SER A N 1
ATOM 675 C CA . SER A 1 95 ? -3.156 8.164 18.676 1.00 96.44 95 SER A CA 1
ATOM 676 C C . SER A 1 95 ? -4.347 7.232 18.413 1.00 96.44 95 SER A C 1
ATOM 678 O O . SER A 1 95 ? -4.327 6.092 18.883 1.00 96.44 95 SER A O 1
ATOM 680 N N . ALA A 1 96 ? -5.354 7.663 17.641 1.00 97.00 96 ALA A N 1
ATOM 681 C CA . ALA A 1 96 ? -6.461 6.802 17.226 1.00 97.00 96 ALA A CA 1
ATOM 682 C C . ALA A 1 96 ? -5.985 5.657 16.320 1.00 97.00 96 ALA A C 1
ATOM 684 O O . ALA A 1 96 ? -6.577 4.582 16.324 1.00 97.00 96 ALA A O 1
ATOM 685 N N . ALA A 1 97 ? -4.886 5.860 15.582 1.00 97.94 97 ALA A N 1
ATOM 686 C CA . ALA A 1 97 ? -4.341 4.890 14.637 1.00 97.94 97 ALA A CA 1
ATOM 687 C C . ALA A 1 97 ? -3.773 3.618 15.282 1.00 97.94 97 ALA A C 1
ATOM 689 O O . ALA A 1 97 ? -3.486 2.668 14.563 1.00 97.94 97 ALA A O 1
ATOM 690 N N . LYS A 1 98 ? -3.628 3.554 16.613 1.00 97.00 98 LYS A N 1
ATOM 691 C CA . LYS A 1 98 ? -2.961 2.446 17.326 1.00 97.00 98 LYS A CA 1
ATOM 692 C C . LYS A 1 98 ? -3.503 1.041 17.000 1.00 97.00 98 LYS A C 1
ATOM 694 O O . LYS A 1 98 ? -2.782 0.068 17.169 1.00 97.00 98 LYS A O 1
ATOM 699 N N . THR A 1 99 ? -4.764 0.921 16.574 1.00 96.69 99 THR A N 1
ATOM 700 C CA . THR A 1 99 ? -5.408 -0.357 16.211 1.00 96.69 99 THR A CA 1
ATOM 701 C C . THR A 1 99 ? -5.391 -0.636 14.709 1.00 96.69 99 THR A C 1
ATOM 703 O O . THR A 1 99 ? -6.079 -1.546 14.238 1.00 96.69 99 THR A O 1
ATOM 706 N N . SER A 1 100 ? -4.658 0.171 13.941 1.00 98.50 100 SER A N 1
ATOM 707 C CA . SER A 1 100 ? -4.707 0.125 12.488 1.00 98.50 100 SER A CA 1
ATOM 708 C C . SER A 1 100 ? -3.728 -0.880 11.898 1.00 98.50 100 SER A C 1
ATOM 710 O O . SER A 1 100 ? -2.592 -1.025 12.353 1.00 98.50 100 SER A O 1
ATOM 712 N N . TYR A 1 101 ? -4.173 -1.524 10.825 1.00 98.31 101 TYR A N 1
ATOM 713 C CA . TYR A 1 101 ? -3.384 -2.420 9.993 1.00 98.31 101 TYR A CA 1
ATOM 714 C C . TYR A 1 101 ? -3.535 -2.013 8.531 1.00 98.31 101 TYR A C 1
ATOM 716 O O . TYR A 1 101 ? -4.611 -1.588 8.105 1.00 98.31 101 TYR A O 1
ATOM 724 N N . SER A 1 102 ? -2.477 -2.181 7.745 1.00 97.12 102 SER A N 1
ATOM 725 C CA . SER A 1 102 ? -2.530 -1.971 6.299 1.00 97.12 102 SER A CA 1
ATOM 726 C C . SER A 1 102 ? -1.965 -3.158 5.533 1.00 97.12 102 SER A C 1
ATOM 728 O O . SER A 1 102 ? -1.137 -3.920 6.037 1.00 97.12 102 SER A O 1
ATOM 730 N N . THR A 1 103 ? -2.447 -3.327 4.304 1.00 95.69 103 THR A N 1
ATOM 731 C CA . THR A 1 103 ? -1.985 -4.362 3.374 1.00 95.69 103 THR A CA 1
ATOM 732 C C . THR A 1 103 ? -1.475 -3.718 2.099 1.00 95.69 103 THR A C 1
ATOM 734 O O . THR A 1 103 ? -2.167 -2.890 1.520 1.00 95.69 103 THR A O 1
ATOM 737 N N . LEU A 1 104 ? -0.275 -4.084 1.655 1.00 93.25 104 LEU A N 1
ATOM 738 C CA . LEU A 1 104 ? 0.316 -3.585 0.415 1.00 93.25 104 LEU A CA 1
ATOM 739 C C . LEU A 1 104 ? 0.551 -4.747 -0.538 1.00 93.25 104 LEU A C 1
ATOM 741 O O . LEU A 1 104 ? 1.214 -5.715 -0.175 1.00 93.25 104 LEU A O 1
ATOM 745 N N . ALA A 1 105 ? 0.045 -4.633 -1.766 1.00 90.81 105 ALA A N 1
ATOM 746 C CA . ALA A 1 105 ? 0.371 -5.549 -2.854 1.00 90.81 105 ALA A CA 1
ATOM 747 C C . ALA A 1 105 ? 1.784 -5.241 -3.379 1.00 90.81 105 ALA A C 1
ATOM 749 O O . ALA A 1 105 ? 1.971 -4.546 -4.376 1.00 90.81 105 ALA A O 1
ATOM 750 N N . GLY A 1 106 ? 2.788 -5.705 -2.644 1.00 87.94 106 GLY A N 1
ATOM 751 C CA . GLY A 1 106 ? 4.196 -5.465 -2.911 1.00 87.94 106 GLY A CA 1
ATOM 752 C C . GLY A 1 106 ? 5.071 -6.158 -1.877 1.00 87.94 106 GLY A C 1
ATOM 753 O O . GLY A 1 106 ? 4.582 -6.640 -0.856 1.00 87.94 106 GLY A O 1
ATOM 754 N N . ILE A 1 107 ? 6.372 -6.210 -2.158 1.00 89.38 107 ILE A N 1
ATOM 755 C CA . ILE A 1 107 ? 7.360 -6.807 -1.260 1.00 89.38 107 ILE A CA 1
ATOM 756 C C . ILE A 1 107 ? 7.845 -5.747 -0.279 1.00 89.38 107 ILE A C 1
ATOM 758 O O . ILE A 1 107 ? 8.534 -4.798 -0.654 1.00 89.38 107 ILE A O 1
ATOM 762 N N . GLY A 1 108 ? 7.494 -5.941 0.984 1.00 87.75 108 GLY A N 1
ATOM 763 C CA . GLY A 1 108 ? 7.932 -5.118 2.097 1.00 87.75 108 GLY A CA 1
ATOM 764 C C . GLY A 1 108 ? 9.292 -5.530 2.645 1.00 87.75 108 GLY A C 1
ATOM 765 O O . GLY A 1 108 ? 10.013 -4.666 3.125 1.00 87.75 108 GLY A O 1
ATOM 766 N N . ASP A 1 109 ? 9.670 -6.808 2.577 1.00 90.44 109 ASP A N 1
ATOM 767 C CA . ASP A 1 109 ? 10.958 -7.313 3.064 1.00 90.44 109 ASP A CA 1
ATOM 768 C C . ASP A 1 109 ? 11.741 -8.042 1.962 1.00 90.44 109 ASP A C 1
ATOM 770 O O . ASP A 1 109 ? 11.243 -8.985 1.340 1.00 90.44 109 ASP A O 1
ATOM 774 N N . PHE A 1 110 ? 12.966 -7.573 1.706 1.00 90.69 110 PHE A N 1
ATOM 775 C CA . PHE A 1 110 ? 13.846 -8.042 0.634 1.00 90.69 110 PHE A CA 1
ATOM 776 C C . PHE A 1 110 ? 15.332 -7.937 1.037 1.00 90.69 110 PHE A C 1
ATOM 778 O O . PHE A 1 110 ? 15.693 -7.042 1.805 1.00 90.69 110 PHE A O 1
ATOM 785 N N . PRO A 1 111 ? 16.235 -8.789 0.497 1.00 88.56 111 PRO A N 1
ATOM 786 C CA . PRO A 1 111 ? 17.625 -8.911 0.970 1.00 88.56 111 PRO A CA 1
ATOM 787 C C . PRO A 1 111 ? 18.467 -7.619 0.968 1.00 88.56 111 PRO A C 1
ATOM 789 O O . PRO A 1 111 ? 19.447 -7.528 1.701 1.00 88.56 111 PRO A O 1
ATOM 792 N N . GLY A 1 112 ? 18.097 -6.618 0.159 1.00 88.69 112 GLY A N 1
ATOM 793 C CA . GLY A 1 112 ? 18.770 -5.315 0.065 1.00 88.69 112 GLY A CA 1
ATOM 794 C C . GLY A 1 112 ? 18.094 -4.173 0.832 1.00 88.69 112 GLY A C 1
ATOM 795 O O . GLY A 1 112 ? 18.498 -3.021 0.676 1.00 88.69 112 GLY A O 1
ATOM 796 N N . ARG A 1 113 ? 17.059 -4.453 1.632 1.00 90.88 113 ARG A N 1
ATOM 797 C CA . ARG A 1 113 ? 16.189 -3.424 2.217 1.00 90.88 113 ARG A CA 1
ATOM 798 C C . ARG A 1 113 ? 16.923 -2.421 3.096 1.00 90.88 113 ARG A C 1
ATOM 800 O O . ARG A 1 113 ? 16.741 -1.226 2.909 1.00 90.88 113 ARG A O 1
ATOM 807 N N . ALA A 1 114 ? 17.779 -2.881 4.006 1.00 91.88 114 ALA A N 1
ATOM 808 C CA . ALA A 1 114 ? 18.491 -1.983 4.917 1.00 91.88 114 ALA A CA 1
ATOM 809 C C . ALA A 1 114 ? 19.384 -0.977 4.166 1.00 91.88 114 ALA A C 1
ATOM 811 O O . ALA A 1 114 ? 19.431 0.200 4.519 1.00 91.88 114 ALA A O 1
ATOM 812 N N . GLN A 1 115 ? 20.054 -1.427 3.100 1.00 94.38 115 GLN A N 1
ATOM 813 C CA . GLN A 1 115 ? 20.865 -0.552 2.256 1.00 94.38 115 GLN A CA 1
ATOM 814 C C . GLN A 1 115 ? 19.983 0.425 1.472 1.00 94.38 115 GLN A C 1
ATOM 816 O O . GLN A 1 115 ? 20.252 1.622 1.474 1.00 94.38 115 GLN A O 1
ATOM 821 N N . PHE A 1 116 ? 18.893 -0.064 0.874 1.00 94.50 116 PHE A N 1
ATOM 822 C CA . PHE A 1 116 ? 17.922 0.781 0.180 1.00 94.50 116 PHE A CA 1
ATOM 823 C C . PHE A 1 116 ? 17.359 1.883 1.092 1.00 94.50 116 PHE A C 1
ATOM 825 O O . PHE A 1 116 ? 17.306 3.042 0.694 1.00 94.50 116 PHE A O 1
ATOM 832 N N . GLU A 1 117 ? 16.977 1.550 2.327 1.00 92.12 117 GLU A N 1
ATOM 833 C CA . GLU A 1 117 ? 16.479 2.519 3.310 1.00 92.12 117 GLU A CA 1
ATOM 834 C C . GLU A 1 117 ? 17.543 3.562 3.680 1.00 92.12 117 GLU A C 1
ATOM 836 O O . GLU A 1 117 ? 17.232 4.753 3.780 1.00 92.12 117 GLU A O 1
ATOM 841 N N . ALA A 1 118 ? 18.800 3.139 3.848 1.00 94.69 118 ALA A N 1
ATOM 842 C CA . ALA A 1 118 ? 19.914 4.041 4.123 1.00 94.69 118 ALA A CA 1
ATOM 843 C C . ALA A 1 118 ? 20.169 5.010 2.956 1.00 94.69 118 ALA A C 1
ATOM 845 O O . ALA A 1 118 ? 20.280 6.219 3.179 1.00 94.69 118 ALA A O 1
ATOM 846 N N . ASP A 1 119 ? 20.198 4.500 1.724 1.00 96.12 119 ASP A N 1
ATOM 847 C CA . ASP A 1 119 ? 20.404 5.299 0.514 1.00 96.12 119 ASP A CA 1
ATOM 848 C C . ASP A 1 119 ? 19.242 6.272 0.289 1.00 96.12 119 ASP A C 1
ATOM 850 O O . ASP A 1 119 ? 19.463 7.463 0.061 1.00 96.12 119 ASP A O 1
ATOM 854 N N . TYR A 1 120 ? 18.003 5.802 0.457 1.00 94.81 120 TYR A N 1
ATOM 855 C CA . TYR A 1 120 ? 16.802 6.629 0.352 1.00 94.81 120 TYR A CA 1
ATOM 856 C C . TYR A 1 120 ? 16.826 7.774 1.369 1.00 94.81 120 TYR A C 1
ATOM 858 O O . TYR A 1 120 ? 16.574 8.929 1.025 1.00 94.81 120 TYR A O 1
ATOM 866 N N . LYS A 1 121 ? 17.183 7.486 2.627 1.00 92.31 121 LYS A N 1
ATOM 867 C CA . LYS A 1 121 ? 17.293 8.511 3.670 1.00 92.31 121 LYS A CA 1
ATOM 868 C C . LYS A 1 121 ? 18.421 9.496 3.389 1.00 92.31 121 LYS A C 1
ATOM 870 O O . LYS A 1 121 ? 18.277 10.686 3.678 1.00 92.31 121 LYS A O 1
ATOM 875 N N . ASN A 1 122 ? 19.538 9.028 2.838 1.00 96.69 122 ASN A N 1
ATOM 876 C CA . ASN A 1 122 ? 20.633 9.906 2.458 1.00 96.69 122 ASN A CA 1
ATOM 877 C C . ASN A 1 122 ? 20.233 10.847 1.313 1.00 96.69 122 ASN A C 1
ATOM 879 O O . ASN A 1 122 ? 20.530 12.037 1.396 1.00 96.69 122 ASN A O 1
ATOM 883 N N . GLU A 1 123 ? 19.528 10.352 0.302 1.00 96.19 123 GLU A N 1
ATOM 884 C CA . GLU A 1 123 ? 19.105 11.149 -0.851 1.00 96.19 123 GLU A CA 1
ATOM 885 C C . GLU A 1 123 ? 17.961 12.109 -0.494 1.00 96.19 123 GLU A C 1
ATOM 887 O O . GLU A 1 123 ? 18.072 13.325 -0.645 1.00 96.19 123 GLU A O 1
ATOM 892 N N . TYR A 1 124 ? 16.871 11.576 0.059 1.00 92.31 124 TYR A N 1
ATOM 893 C CA . TYR A 1 124 ? 15.608 12.306 0.205 1.00 92.31 124 TYR A CA 1
ATOM 894 C C . TYR A 1 124 ? 15.396 12.930 1.583 1.00 92.31 124 TYR A C 1
ATOM 896 O O . TYR A 1 124 ? 14.417 13.645 1.788 1.00 92.31 124 TYR A O 1
ATOM 904 N N . LYS A 1 125 ? 16.288 12.660 2.545 1.00 88.31 125 LYS A N 1
ATOM 905 C CA . LYS A 1 125 ? 16.180 13.127 3.942 1.00 88.31 125 LYS A CA 1
ATOM 906 C C . LYS A 1 125 ? 14.855 12.732 4.613 1.00 88.31 125 LYS A C 1
ATOM 908 O O . LYS A 1 125 ? 14.402 13.391 5.544 1.00 88.31 125 LYS A O 1
ATOM 913 N N . ALA A 1 126 ? 14.267 11.630 4.159 1.00 83.81 126 ALA A N 1
ATOM 914 C CA . ALA A 1 126 ? 13.023 11.056 4.649 1.00 83.81 126 ALA A CA 1
ATOM 915 C C . ALA A 1 126 ? 13.135 9.528 4.665 1.00 83.81 126 ALA A C 1
ATOM 917 O O . ALA A 1 126 ? 13.961 8.958 3.954 1.00 83.81 126 ALA A O 1
ATOM 918 N N . SER A 1 127 ? 12.307 8.860 5.465 1.00 82.75 127 SER A N 1
ATOM 919 C CA . SER A 1 127 ? 12.166 7.404 5.378 1.00 82.75 127 SER A CA 1
ATOM 920 C C . SER A 1 127 ? 11.395 7.021 4.106 1.00 82.75 127 SER A C 1
ATOM 922 O O . SER A 1 127 ? 10.506 7.772 3.690 1.00 82.75 127 SER A O 1
ATOM 924 N N . PRO A 1 128 ? 11.697 5.871 3.480 1.00 85.00 128 PRO A N 1
ATOM 925 C CA . PRO A 1 128 ? 10.885 5.369 2.380 1.00 85.00 128 PRO A CA 1
ATOM 926 C C . PRO A 1 128 ? 9.468 5.035 2.856 1.00 85.00 128 PRO A C 1
ATOM 928 O O . PRO A 1 128 ? 9.277 4.481 3.936 1.00 85.00 128 PRO A O 1
ATOM 931 N N . THR A 1 129 ? 8.472 5.349 2.028 1.00 82.44 129 THR A N 1
ATOM 932 C CA . THR A 1 129 ? 7.103 4.851 2.221 1.00 82.44 129 THR A CA 1
ATOM 933 C C . THR A 1 129 ? 7.001 3.401 1.744 1.00 82.44 129 THR A C 1
ATOM 935 O O . THR A 1 129 ? 7.892 2.904 1.049 1.00 82.44 129 THR A O 1
ATOM 938 N N . GLY A 1 130 ? 5.884 2.727 2.039 1.00 79.00 130 GLY A N 1
ATOM 939 C CA . GLY A 1 130 ? 5.646 1.356 1.571 1.00 79.00 130 GLY A CA 1
ATOM 940 C C . GLY A 1 130 ? 5.693 1.180 0.042 1.00 79.00 130 GLY A C 1
ATOM 941 O O . GLY A 1 130 ? 5.911 0.074 -0.443 1.00 79.00 130 GLY A O 1
ATOM 942 N N . TYR A 1 131 ? 5.572 2.264 -0.731 1.00 86.25 131 TYR A N 1
ATOM 943 C CA . TYR A 1 131 ? 5.664 2.239 -2.195 1.00 86.25 131 TYR A CA 1
ATOM 944 C C . TYR A 1 131 ? 7.089 2.367 -2.740 1.00 86.25 131 TYR A C 1
ATOM 946 O O . TYR A 1 131 ? 7.309 2.097 -3.920 1.00 86.25 131 TYR A O 1
ATOM 954 N N . ALA A 1 132 ? 8.059 2.802 -1.931 1.00 89.88 132 ALA A N 1
ATOM 955 C CA . ALA A 1 132 ? 9.367 3.218 -2.433 1.00 89.88 132 ALA A CA 1
ATOM 956 C C . ALA A 1 132 ? 10.150 2.067 -3.089 1.00 89.88 132 ALA A C 1
ATOM 958 O O . ALA A 1 132 ? 10.701 2.248 -4.174 1.00 89.88 132 ALA A O 1
ATOM 959 N N . GLY A 1 133 ? 10.161 0.879 -2.472 1.00 90.88 133 GLY A N 1
ATOM 960 C CA . GLY A 1 133 ? 10.858 -0.295 -3.013 1.00 90.88 133 GLY A CA 1
ATOM 961 C C . GLY A 1 133 ? 10.276 -0.753 -4.353 1.00 90.88 133 GLY A C 1
ATOM 962 O O . GLY A 1 133 ? 11.004 -0.907 -5.333 1.00 90.88 133 GLY A O 1
ATOM 963 N N . THR A 1 134 ? 8.949 -0.883 -4.433 1.00 90.56 134 THR A N 1
ATOM 964 C CA . THR A 1 134 ? 8.250 -1.224 -5.682 1.00 90.56 134 THR A CA 1
ATOM 965 C C . THR A 1 134 ? 8.426 -0.137 -6.745 1.00 90.56 134 THR A C 1
ATOM 967 O O . THR A 1 134 ? 8.659 -0.449 -7.908 1.00 90.56 134 THR A O 1
ATOM 970 N N . GLY A 1 135 ? 8.382 1.143 -6.365 1.00 92.69 135 GLY A N 1
ATOM 971 C CA . GLY A 1 135 ? 8.637 2.259 -7.279 1.00 92.69 135 GLY A CA 1
ATOM 972 C C . GLY A 1 135 ? 10.049 2.224 -7.869 1.00 92.69 135 GLY A C 1
ATOM 973 O O . GLY A 1 135 ? 10.222 2.420 -9.073 1.00 92.69 135 GLY A O 1
ATOM 974 N N . PHE A 1 136 ? 11.050 1.897 -7.050 1.00 94.69 136 PHE A N 1
ATOM 975 C CA . PHE A 1 136 ? 12.423 1.692 -7.509 1.00 94.69 136 PHE A CA 1
ATOM 976 C C . PHE A 1 136 ? 12.520 0.510 -8.483 1.00 94.69 136 PHE A C 1
ATOM 978 O O . PHE A 1 136 ? 13.128 0.632 -9.546 1.00 94.69 136 PHE A O 1
ATOM 985 N N . ALA A 1 137 ? 11.860 -0.608 -8.174 1.00 93.94 137 ALA A N 1
ATOM 986 C CA . ALA A 1 137 ? 11.803 -1.765 -9.063 1.00 93.94 137 ALA A CA 1
ATOM 987 C C . ALA A 1 137 ? 11.161 -1.428 -10.421 1.00 93.94 137 ALA A C 1
ATOM 989 O O . ALA A 1 137 ? 11.695 -1.805 -11.465 1.00 93.94 137 ALA A O 1
ATOM 990 N N . CYS A 1 138 ? 10.077 -0.645 -10.436 1.00 93.69 138 CYS A N 1
ATOM 991 C CA . CYS A 1 138 ? 9.468 -0.147 -11.671 1.00 93.69 138 CYS A CA 1
ATOM 992 C C . CYS A 1 138 ? 10.454 0.686 -12.504 1.00 93.69 138 CYS A C 1
ATOM 994 O O . CYS A 1 138 ? 10.527 0.516 -13.722 1.00 93.69 138 CYS A O 1
ATOM 996 N N . ALA A 1 139 ? 11.248 1.553 -11.868 1.00 96.06 139 ALA A N 1
ATOM 997 C CA . ALA A 1 139 ? 12.281 2.313 -12.567 1.00 96.06 139 ALA A CA 1
ATOM 998 C C . ALA A 1 139 ? 13.346 1.390 -13.185 1.00 96.06 139 ALA A C 1
ATOM 1000 O O . ALA A 1 139 ? 13.714 1.581 -14.342 1.00 96.06 139 ALA A O 1
ATOM 1001 N N . GLN A 1 140 ? 13.785 0.350 -12.467 1.00 95.69 140 GLN A N 1
ATOM 1002 C CA . GLN A 1 140 ? 14.734 -0.641 -12.993 1.00 95.69 140 GLN A CA 1
ATOM 1003 C C . GLN A 1 140 ? 14.181 -1.391 -14.215 1.00 95.69 140 GLN A C 1
ATOM 1005 O O . GLN A 1 140 ? 14.908 -1.593 -15.188 1.00 95.69 140 GLN A O 1
ATOM 1010 N N . VAL A 1 141 ? 12.892 -1.749 -14.209 1.00 95.25 141 VAL A N 1
ATOM 1011 C CA . VAL A 1 141 ? 12.215 -2.369 -15.365 1.00 95.25 141 VAL A CA 1
ATOM 1012 C C . VAL A 1 141 ? 12.233 -1.434 -16.579 1.00 95.25 141 VAL A C 1
ATOM 1014 O O . VAL A 1 141 ? 12.591 -1.853 -17.683 1.00 95.25 141 VAL A O 1
ATOM 1017 N N . VAL A 1 142 ? 11.892 -0.155 -16.385 1.00 94.88 142 VAL A N 1
ATOM 1018 C CA . VAL A 1 142 ? 11.887 0.848 -17.464 1.00 94.88 142 VAL A CA 1
ATOM 1019 C C . VAL A 1 142 ? 13.299 1.097 -18.005 1.00 94.88 142 VAL A C 1
ATOM 1021 O O . VAL A 1 142 ? 13.478 1.155 -19.221 1.00 94.88 142 VAL A O 1
ATOM 1024 N N . ILE A 1 143 ? 14.307 1.194 -17.133 1.00 96.50 143 ILE A N 1
ATOM 1025 C CA . ILE A 1 143 ? 15.716 1.358 -17.526 1.00 96.50 143 ILE A CA 1
ATOM 1026 C C . ILE A 1 143 ? 16.188 0.158 -18.352 1.00 96.50 143 ILE A C 1
ATOM 1028 O O . ILE A 1 143 ? 16.747 0.344 -19.429 1.00 96.50 143 ILE A O 1
ATOM 1032 N N . ASN A 1 144 ? 15.887 -1.069 -17.925 1.00 96.25 144 ASN A N 1
ATOM 1033 C CA . ASN A 1 144 ? 16.234 -2.262 -18.696 1.00 96.25 144 ASN A CA 1
ATOM 1034 C C . ASN A 1 144 ? 15.579 -2.268 -20.092 1.00 96.25 144 ASN A C 1
ATOM 1036 O O . ASN A 1 144 ? 16.211 -2.622 -21.089 1.00 96.25 144 ASN A O 1
ATOM 1040 N N . ALA A 1 145 ? 14.308 -1.863 -20.186 1.00 95.38 145 ALA A N 1
ATOM 1041 C CA . ALA A 1 145 ? 13.625 -1.738 -21.471 1.00 95.38 145 ALA A CA 1
ATOM 1042 C C . ALA A 1 145 ? 14.285 -0.678 -22.372 1.00 95.38 145 ALA A C 1
ATOM 1044 O O . ALA A 1 145 ? 14.438 -0.911 -23.572 1.00 95.38 145 ALA A O 1
ATOM 1045 N N . LEU A 1 146 ? 14.720 0.448 -21.797 1.00 95.50 146 LEU A N 1
ATOM 1046 C CA . LEU A 1 146 ? 15.472 1.491 -22.500 1.00 95.50 146 LEU A CA 1
ATOM 1047 C C . LEU A 1 146 ? 16.818 0.986 -23.025 1.00 95.50 146 LEU A C 1
ATOM 1049 O O . LEU A 1 146 ? 17.149 1.260 -24.175 1.00 95.50 146 LEU A O 1
ATOM 1053 N N . GLU A 1 147 ? 17.569 0.224 -22.233 1.00 95.06 147 GLU A N 1
ATOM 1054 C CA . GLU A 1 147 ? 18.854 -0.351 -22.651 1.00 95.06 147 GLU A CA 1
ATOM 1055 C C . GLU A 1 147 ? 18.685 -1.322 -23.827 1.00 95.06 147 GLU A C 1
ATOM 1057 O O . GLU A 1 147 ? 19.380 -1.203 -24.840 1.00 95.06 147 GLU A O 1
ATOM 1062 N N . ARG A 1 148 ? 17.712 -2.241 -23.741 1.00 95.06 148 ARG A N 1
ATOM 1063 C CA . ARG A 1 148 ? 17.414 -3.190 -24.829 1.00 95.06 148 ARG A CA 1
ATOM 1064 C C . ARG A 1 148 ? 16.940 -2.486 -26.096 1.00 95.06 148 ARG A C 1
ATOM 1066 O O . ARG A 1 148 ? 17.370 -2.847 -27.187 1.00 95.06 148 ARG A O 1
ATOM 1073 N N . ALA A 1 149 ? 16.096 -1.466 -25.960 1.00 95.69 149 ALA A N 1
ATOM 1074 C CA . ALA A 1 149 ? 15.659 -0.644 -27.084 1.00 95.69 149 ALA A CA 1
ATOM 1075 C C . ALA A 1 149 ? 16.820 0.158 -27.695 1.00 95.69 149 ALA A C 1
ATOM 1077 O O . ALA A 1 149 ? 16.948 0.240 -28.912 1.00 95.69 149 ALA A O 1
ATOM 1078 N N . GLY A 1 150 ? 17.706 0.719 -26.870 1.00 93.25 150 GLY A N 1
ATOM 1079 C CA . GLY A 1 150 ? 18.892 1.444 -27.326 1.00 93.25 150 GLY A CA 1
ATOM 1080 C C . GLY A 1 150 ? 19.843 0.561 -28.134 1.00 93.25 150 GLY A C 1
ATOM 1081 O O . GLY A 1 150 ? 20.379 1.003 -29.152 1.00 93.25 150 GLY A O 1
ATOM 1082 N N . ALA A 1 151 ? 19.979 -0.713 -27.755 1.00 93.75 151 ALA A N 1
ATOM 1083 C CA . ALA A 1 151 ? 20.785 -1.689 -28.485 1.00 93.75 151 ALA A CA 1
ATOM 1084 C C . ALA A 1 151 ? 20.289 -1.947 -29.923 1.00 93.75 151 ALA A C 1
ATOM 1086 O O . ALA A 1 151 ? 21.074 -2.377 -30.768 1.00 93.75 151 ALA A O 1
ATOM 1087 N N . THR A 1 152 ? 19.028 -1.629 -30.251 1.00 93.31 152 THR A N 1
ATOM 1088 C CA . THR A 1 152 ? 18.511 -1.721 -31.629 1.00 93.31 152 THR A CA 1
ATOM 1089 C C . THR A 1 152 ? 18.839 -0.495 -32.487 1.00 93.31 152 THR A C 1
ATOM 1091 O O . THR A 1 152 ? 18.432 -0.449 -33.646 1.00 93.31 152 THR A O 1
ATOM 1094 N N . SER A 1 153 ? 19.545 0.505 -31.942 1.00 93.31 153 SER A N 1
ATOM 1095 C CA . SER A 1 153 ? 19.927 1.748 -32.634 1.00 93.31 153 SER A CA 1
ATOM 1096 C C . SER A 1 153 ? 18.750 2.452 -33.343 1.00 93.31 153 SER A C 1
ATOM 1098 O O . SER A 1 153 ? 18.774 2.625 -34.568 1.00 93.31 153 SER A O 1
ATOM 1100 N N . PRO A 1 154 ? 17.685 2.837 -32.609 1.00 92.38 154 PRO A N 1
ATOM 1101 C CA . PRO A 1 154 ? 16.527 3.503 -33.194 1.00 92.38 154 PRO A CA 1
ATOM 1102 C C . PRO A 1 154 ? 16.920 4.838 -33.837 1.00 92.38 154 PRO A C 1
ATOM 1104 O O . PRO A 1 154 ? 17.739 5.59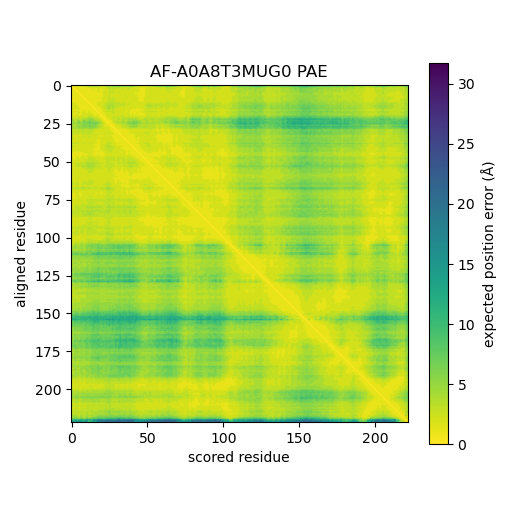0 -33.313 1.00 92.38 154 PRO A O 1
ATOM 1107 N N . LYS A 1 155 ? 16.320 5.133 -34.993 1.00 94.88 155 LYS A N 1
ATOM 1108 C CA . LYS A 1 155 ? 16.725 6.257 -35.855 1.00 94.88 155 LYS A CA 1
ATOM 1109 C C . LYS A 1 155 ? 16.156 7.610 -35.429 1.00 94.88 155 LYS A C 1
ATOM 1111 O O . LYS A 1 155 ? 16.670 8.641 -35.849 1.00 94.88 155 LYS A O 1
ATOM 1116 N N . ASP A 1 156 ? 15.093 7.602 -34.632 1.00 95.81 156 ASP A N 1
ATOM 1117 C CA . ASP A 1 156 ? 14.384 8.793 -34.176 1.00 95.81 156 ASP A CA 1
ATOM 1118 C C . ASP A 1 156 ? 13.627 8.514 -32.854 1.00 95.81 156 ASP A C 1
ATOM 1120 O O . ASP A 1 156 ? 13.529 7.355 -32.427 1.00 95.81 156 ASP A O 1
ATOM 1124 N N . PRO A 1 157 ? 13.090 9.550 -32.179 1.00 94.88 157 PRO A N 1
ATOM 1125 C CA . PRO A 1 157 ? 12.354 9.384 -30.924 1.00 94.88 157 PRO A CA 1
ATOM 1126 C C . PRO A 1 157 ? 11.097 8.507 -31.019 1.00 94.88 157 PRO A C 1
ATOM 1128 O O . PRO A 1 157 ? 10.733 7.866 -30.032 1.00 94.88 157 PRO A O 1
ATOM 1131 N N . THR A 1 158 ? 10.434 8.450 -32.177 1.00 96.56 158 THR A N 1
ATOM 1132 C CA . THR A 1 158 ? 9.265 7.582 -32.375 1.00 96.56 158 THR A CA 1
ATOM 1133 C C . THR A 1 158 ? 9.711 6.126 -32.425 1.00 96.56 158 THR A C 1
ATOM 1135 O O . THR A 1 158 ? 9.180 5.305 -31.683 1.00 96.56 158 THR A O 1
ATOM 1138 N N . ALA A 1 159 ? 10.739 5.805 -33.211 1.00 96.00 159 ALA A N 1
ATOM 1139 C CA . ALA A 1 159 ? 11.331 4.473 -33.260 1.00 96.00 159 ALA A CA 1
ATOM 1140 C C . ALA A 1 159 ? 11.843 4.027 -31.881 1.00 96.00 159 ALA A C 1
ATOM 1142 O O . ALA A 1 159 ? 11.633 2.878 -31.495 1.00 96.00 159 ALA A O 1
ATOM 1143 N N . LEU A 1 160 ? 12.452 4.937 -31.110 1.00 95.31 160 LEU A N 1
ATOM 1144 C CA . LEU A 1 160 ? 12.878 4.656 -29.739 1.00 95.31 160 LEU A CA 1
ATOM 1145 C C . LEU A 1 160 ? 11.680 4.334 -28.839 1.00 95.31 160 LEU A C 1
ATOM 1147 O O . LEU A 1 160 ? 11.702 3.322 -28.148 1.00 95.31 160 LEU A O 1
ATOM 1151 N N . ARG A 1 161 ? 10.616 5.146 -28.862 1.00 95.44 161 ARG A N 1
ATOM 1152 C CA . ARG A 1 161 ? 9.400 4.899 -28.070 1.00 95.44 161 ARG A CA 1
ATOM 1153 C C . ARG A 1 161 ? 8.794 3.529 -28.372 1.00 95.44 161 ARG A C 1
ATOM 1155 O O . ARG A 1 161 ? 8.426 2.810 -27.444 1.00 95.44 161 ARG A O 1
ATOM 1162 N N . GLU A 1 162 ? 8.685 3.173 -29.648 1.00 96.31 162 GLU A N 1
ATOM 1163 C CA . GLU A 1 162 ? 8.120 1.887 -30.062 1.00 96.31 162 GLU A CA 1
ATOM 1164 C C . GLU A 1 162 ? 9.010 0.716 -29.627 1.00 96.31 162 GLU A C 1
ATOM 1166 O O . GLU A 1 162 ? 8.496 -0.276 -29.111 1.00 96.31 162 GLU A O 1
ATOM 1171 N N . ALA A 1 163 ? 10.335 0.856 -29.747 1.00 96.19 163 ALA A N 1
ATOM 1172 C CA . ALA A 1 163 ? 11.293 -0.139 -29.273 1.00 96.19 163 ALA A CA 1
ATOM 1173 C C . ALA A 1 163 ? 11.243 -0.310 -27.745 1.00 96.19 163 ALA A C 1
ATOM 1175 O O . ALA A 1 163 ? 11.237 -1.437 -27.257 1.00 96.19 163 ALA A O 1
ATOM 1176 N N . VAL A 1 164 ? 11.129 0.786 -26.985 1.00 95.75 164 VAL A N 1
ATOM 1177 C CA . VAL A 1 164 ? 10.969 0.750 -25.521 1.00 95.75 164 VAL A CA 1
ATOM 1178 C C . VAL A 1 164 ? 9.666 0.068 -25.136 1.00 95.75 164 VAL A C 1
ATOM 1180 O O . VAL A 1 164 ? 9.671 -0.763 -24.234 1.00 95.75 164 VAL A O 1
ATOM 1183 N N . ARG A 1 165 ? 8.553 0.369 -25.821 1.00 93.75 165 ARG A N 1
ATOM 1184 C CA . ARG A 1 165 ? 7.275 -0.309 -25.565 1.00 93.75 165 ARG A CA 1
ATOM 1185 C C . ARG A 1 165 ? 7.388 -1.805 -25.846 1.00 93.75 165 ARG A C 1
ATOM 1187 O O . ARG A 1 165 ? 6.965 -2.596 -25.011 1.00 93.75 165 ARG A O 1
ATOM 1194 N N . ALA A 1 166 ? 7.959 -2.189 -26.989 1.00 93.62 166 ALA A N 1
ATOM 1195 C CA . ALA A 1 166 ? 8.137 -3.593 -27.356 1.00 93.62 166 ALA A CA 1
ATOM 1196 C C . ALA A 1 166 ? 9.017 -4.334 -26.340 1.00 93.62 166 ALA A C 1
ATOM 1198 O O . ALA A 1 166 ? 8.636 -5.397 -25.869 1.00 93.62 166 ALA A O 1
ATOM 1199 N N . ALA A 1 167 ? 10.141 -3.739 -25.929 1.00 93.75 167 ALA A N 1
ATOM 1200 C CA . ALA A 1 167 ? 10.987 -4.301 -24.885 1.00 93.75 167 ALA A CA 1
ATOM 1201 C C . ALA A 1 167 ? 10.230 -4.391 -23.548 1.00 93.75 167 ALA A C 1
ATOM 1203 O O . ALA A 1 167 ? 10.165 -5.453 -22.939 1.00 93.75 167 ALA A O 1
ATOM 1204 N N . GLY A 1 168 ? 9.616 -3.303 -23.087 1.00 90.19 168 GLY A N 1
ATOM 1205 C CA . GLY A 1 168 ? 8.909 -3.238 -21.803 1.00 90.19 168 GLY A CA 1
ATOM 1206 C C . GLY A 1 168 ? 7.684 -4.153 -21.687 1.00 90.19 168 GLY A C 1
ATOM 1207 O O . GLY A 1 168 ? 7.238 -4.399 -20.574 1.00 90.19 168 GLY A O 1
ATOM 1208 N N . THR A 1 169 ? 7.155 -4.652 -22.807 1.00 90.50 169 THR A N 1
ATOM 1209 C CA . THR A 1 169 ? 5.995 -5.565 -22.861 1.00 90.50 169 THR A CA 1
ATOM 1210 C C . THR A 1 169 ? 6.360 -6.977 -23.326 1.00 90.50 169 THR A C 1
ATOM 1212 O O . THR A 1 169 ? 5.481 -7.800 -23.567 1.00 90.50 169 THR A O 1
ATOM 1215 N N . ASP A 1 170 ? 7.654 -7.273 -23.449 1.00 92.56 170 ASP A N 1
ATOM 1216 C CA . ASP A 1 170 ? 8.152 -8.599 -23.795 1.00 92.56 170 ASP A CA 1
ATOM 1217 C C . ASP A 1 170 ? 7.909 -9.582 -22.639 1.00 92.56 170 ASP A C 1
ATOM 1219 O O . ASP A 1 170 ? 8.626 -9.583 -21.640 1.00 92.56 170 ASP A O 1
ATOM 1223 N N . THR A 1 171 ? 6.905 -10.447 -22.785 1.00 94.00 171 THR A N 1
ATOM 1224 C CA . THR A 1 171 ? 6.527 -11.444 -21.770 1.00 94.00 171 THR A CA 1
ATOM 1225 C C . THR A 1 171 ? 7.569 -12.551 -21.585 1.00 94.00 171 THR A C 1
ATOM 1227 O O . THR A 1 171 ? 7.466 -13.332 -20.642 1.00 94.00 171 THR A O 1
ATOM 1230 N N . ALA A 1 172 ? 8.560 -12.664 -22.479 1.00 93.56 172 ALA A N 1
ATOM 1231 C CA . ALA A 1 172 ? 9.692 -13.572 -22.301 1.00 93.56 172 ALA A CA 1
ATOM 1232 C C . ALA A 1 172 ? 10.829 -12.935 -21.482 1.00 93.56 172 ALA A C 1
ATOM 1234 O O . ALA A 1 172 ? 11.760 -13.634 -21.071 1.00 93.56 172 ALA A O 1
ATOM 1235 N N . ALA A 1 173 ? 10.770 -11.623 -21.236 1.00 93.69 173 ALA A N 1
ATOM 1236 C CA . ALA A 1 173 ? 11.778 -10.917 -20.469 1.00 93.69 173 ALA A CA 1
ATOM 1237 C C . ALA A 1 173 ? 11.650 -11.195 -18.968 1.00 93.69 173 ALA A C 1
ATOM 1239 O O . ALA A 1 173 ? 10.563 -11.298 -18.397 1.00 93.69 173 ALA A O 1
ATOM 1240 N N . LYS A 1 174 ? 12.812 -11.249 -18.319 1.00 94.88 174 LYS A N 1
ATOM 1241 C CA . LYS A 1 174 ? 12.959 -11.317 -16.870 1.00 94.88 174 LYS A CA 1
ATOM 1242 C C . LYS A 1 174 ? 13.747 -10.101 -16.405 1.00 94.88 174 LYS A C 1
ATOM 1244 O O . LYS A 1 174 ? 14.820 -9.822 -16.935 1.00 94.88 174 LYS A O 1
ATOM 124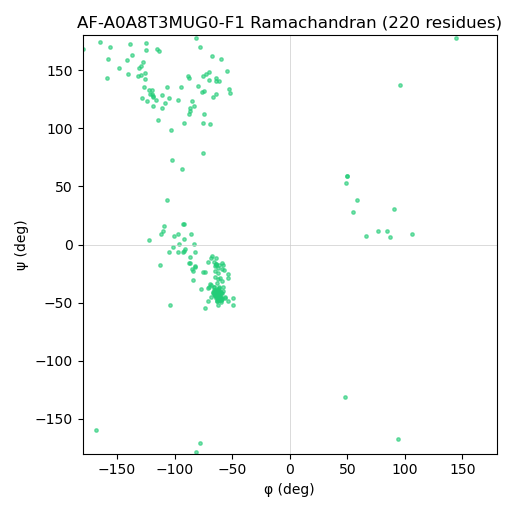9 N N . TYR A 1 175 ? 13.222 -9.408 -15.404 1.00 94.06 175 TYR A N 1
ATOM 1250 C CA . TYR A 1 175 ? 13.800 -8.188 -14.858 1.00 94.06 175 TYR A CA 1
ATOM 1251 C C . TYR A 1 175 ? 14.321 -8.454 -13.450 1.00 94.06 175 TYR A C 1
ATOM 1253 O O . TYR A 1 175 ? 13.545 -8.779 -12.556 1.00 94.06 175 TYR A O 1
ATOM 1261 N N . THR A 1 176 ? 15.625 -8.300 -13.238 1.00 93.44 176 THR A N 1
ATOM 1262 C CA . THR A 1 176 ? 1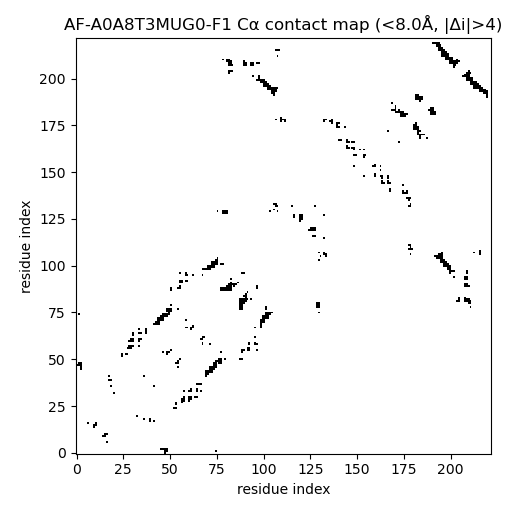6.213 -8.368 -11.895 1.00 93.44 176 THR A CA 1
ATOM 1263 C C . THR A 1 176 ? 16.136 -6.993 -11.245 1.00 93.44 176 THR A C 1
ATOM 1265 O O . THR A 1 176 ? 16.712 -6.027 -11.745 1.00 93.44 176 THR A O 1
ATOM 1268 N N . THR A 1 177 ? 15.406 -6.902 -10.135 1.00 93.94 177 THR A N 1
ATOM 1269 C CA . THR A 1 177 ? 15.155 -5.650 -9.412 1.00 93.94 177 THR A CA 1
ATOM 1270 C C . THR A 1 177 ? 15.580 -5.757 -7.949 1.00 93.94 177 THR A C 1
ATOM 1272 O O . THR A 1 177 ? 15.936 -6.832 -7.466 1.00 93.94 177 THR A O 1
ATOM 1275 N N . ILE A 1 178 ? 15.530 -4.644 -7.215 1.00 92.56 178 ILE A N 1
ATOM 1276 C CA . ILE A 1 178 ? 15.849 -4.608 -5.782 1.00 92.56 178 ILE A CA 1
ATOM 1277 C C . ILE A 1 178 ? 14.900 -5.479 -4.947 1.00 92.56 178 ILE A C 1
ATOM 1279 O O . ILE A 1 178 ? 15.310 -6.040 -3.933 1.00 92.56 178 ILE A O 1
ATOM 1283 N N . VAL A 1 179 ? 13.655 -5.643 -5.407 1.00 91.69 179 VAL A N 1
ATOM 1284 C CA . VAL A 1 179 ? 12.651 -6.512 -4.777 1.00 91.69 179 VAL A CA 1
ATOM 1285 C C . VAL A 1 179 ? 12.673 -7.930 -5.361 1.00 91.69 179 VAL A C 1
ATOM 1287 O O . VAL A 1 179 ? 11.730 -8.693 -5.200 1.00 91.69 179 VAL A O 1
ATOM 1290 N N . GLY A 1 180 ? 13.757 -8.308 -6.039 1.00 90.56 180 GLY A N 1
ATOM 1291 C CA . GLY A 1 180 ? 13.917 -9.614 -6.665 1.00 90.56 180 GLY A CA 1
ATOM 1292 C C . GLY A 1 180 ? 13.510 -9.635 -8.134 1.00 90.56 180 GLY A C 1
ATOM 1293 O O . GLY A 1 180 ? 13.363 -8.604 -8.794 1.00 90.56 180 GLY A O 1
ATOM 1294 N N . ASP A 1 181 ? 13.388 -10.843 -8.670 1.00 92.19 181 ASP A N 1
ATOM 1295 C CA . ASP A 1 181 ? 13.104 -11.045 -10.084 1.00 92.19 181 ASP A CA 1
ATOM 1296 C C . ASP A 1 181 ? 11.615 -10.859 -10.398 1.00 92.19 181 ASP A C 1
ATOM 1298 O O . ASP A 1 181 ? 10.745 -11.361 -9.686 1.00 92.19 181 ASP A O 1
ATOM 1302 N N . ILE A 1 182 ? 11.321 -10.160 -11.492 1.00 92.19 182 ILE A N 1
ATOM 1303 C CA . ILE A 1 182 ? 9.965 -9.858 -11.955 1.00 92.19 182 ILE A CA 1
ATOM 1304 C C . ILE A 1 182 ? 9.821 -10.303 -13.411 1.00 92.19 182 ILE A C 1
ATOM 1306 O O . ILE A 1 182 ? 10.694 -10.043 -14.241 1.00 92.19 182 ILE A O 1
ATOM 1310 N N . THR A 1 183 ? 8.704 -10.948 -13.729 1.00 93.94 183 THR A N 1
ATOM 1311 C CA . THR A 1 183 ? 8.208 -11.129 -15.099 1.00 93.94 183 THR A CA 1
ATOM 1312 C C . THR A 1 183 ? 6.779 -10.594 -15.192 1.00 93.94 183 THR A C 1
ATOM 1314 O O . THR A 1 183 ? 6.152 -10.306 -14.169 1.00 93.94 183 THR A O 1
ATOM 1317 N N . PHE A 1 184 ? 6.265 -10.449 -16.412 1.00 93.81 184 PHE A N 1
ATOM 1318 C CA . PHE A 1 184 ? 4.894 -10.008 -16.660 1.00 93.81 184 PHE A CA 1
ATOM 1319 C C . PHE A 1 184 ? 4.163 -11.006 -17.552 1.00 93.81 184 PHE A C 1
ATOM 1321 O O . PHE A 1 184 ? 4.757 -11.573 -18.473 1.00 93.81 184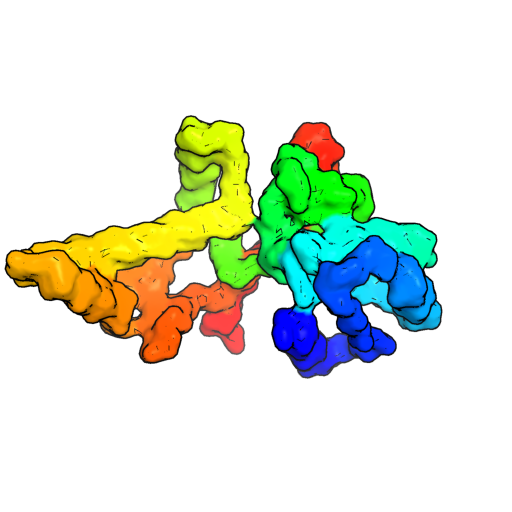 PHE A O 1
ATOM 1328 N N . ASP A 1 185 ? 2.879 -11.223 -17.277 1.00 93.06 185 ASP A N 1
ATOM 1329 C CA . ASP A 1 185 ? 2.015 -12.008 -18.154 1.00 93.06 185 ASP A CA 1
ATOM 1330 C C . ASP A 1 185 ? 1.488 -11.177 -19.343 1.00 93.06 185 ASP A C 1
ATOM 1332 O O . ASP A 1 185 ? 1.809 -9.999 -19.508 1.00 93.06 185 ASP A O 1
ATOM 1336 N N . ALA A 1 186 ? 0.658 -11.793 -20.190 1.00 92.81 186 ALA A N 1
ATOM 1337 C CA . ALA A 1 186 ? 0.098 -11.143 -21.377 1.00 92.81 186 ALA A CA 1
ATOM 1338 C C . ALA A 1 186 ? -0.838 -9.954 -21.071 1.00 92.81 186 ALA A C 1
ATOM 1340 O O . ALA A 1 186 ? -1.097 -9.146 -21.961 1.00 92.81 186 ALA A O 1
ATOM 1341 N N . ASN A 1 187 ? -1.340 -9.840 -19.838 1.00 93.00 187 ASN A N 1
ATOM 1342 C CA . ASN A 1 187 ? -2.148 -8.710 -19.380 1.00 93.00 187 ASN A CA 1
ATOM 1343 C C . ASN A 1 187 ? -1.289 -7.606 -18.741 1.00 93.00 187 ASN A C 1
ATOM 1345 O O . ASN A 1 187 ? -1.809 -6.537 -18.422 1.00 93.00 187 ASN A O 1
ATOM 1349 N N . GLY A 1 188 ? 0.015 -7.846 -18.572 1.00 91.38 188 GLY A N 1
ATOM 1350 C CA . GLY A 1 188 ? 0.928 -6.962 -17.856 1.00 91.38 188 GLY A CA 1
ATOM 1351 C C . GLY A 1 188 ? 0.920 -7.177 -16.343 1.00 91.38 188 GLY A C 1
ATOM 1352 O O . GLY A 1 188 ? 1.487 -6.356 -15.620 1.00 91.38 188 GLY A O 1
ATOM 1353 N N . ASP A 1 189 ? 0.311 -8.258 -15.846 1.00 91.62 189 ASP A N 1
ATOM 1354 C CA . ASP A 1 189 ? 0.332 -8.561 -14.421 1.00 91.62 189 ASP A CA 1
ATOM 1355 C C . ASP A 1 189 ? 1.701 -9.096 -14.018 1.00 91.62 189 ASP A C 1
ATOM 1357 O O . ASP A 1 189 ? 2.253 -10.013 -14.628 1.00 91.62 189 ASP A O 1
ATOM 1361 N N . THR A 1 190 ? 2.232 -8.544 -12.930 1.00 91.44 190 THR A N 1
ATOM 1362 C CA . THR A 1 190 ? 3.504 -8.984 -12.356 1.00 91.44 190 THR A CA 1
ATOM 1363 C C . THR A 1 190 ? 3.427 -10.423 -11.841 1.00 91.44 190 THR A C 1
ATOM 1365 O O . THR A 1 190 ? 2.418 -10.840 -11.258 1.00 91.44 190 THR A O 1
ATOM 1368 N N . SER A 1 191 ? 4.519 -11.171 -12.000 1.00 91.06 191 SER A N 1
ATOM 1369 C CA . SER A 1 191 ? 4.728 -12.481 -11.373 1.00 91.06 191 SER A CA 1
ATOM 1370 C C . SER A 1 191 ? 4.818 -12.408 -9.849 1.00 91.06 191 SER A C 1
ATOM 1372 O O . SER A 1 191 ? 4.641 -13.420 -9.176 1.00 91.06 191 SER A O 1
ATOM 1374 N N . GLN A 1 192 ? 5.084 -11.223 -9.296 1.00 90.00 192 GLN A N 1
ATOM 1375 C CA . GLN A 1 192 ? 5.125 -10.999 -7.857 1.00 90.00 192 GLN A CA 1
ATOM 1376 C C . GLN A 1 192 ? 3.707 -10.955 -7.289 1.00 90.00 192 GLN A C 1
ATOM 1378 O O . GLN A 1 192 ? 2.990 -9.967 -7.444 1.00 90.00 192 GLN A O 1
ATOM 1383 N N . LYS A 1 193 ? 3.295 -12.030 -6.611 1.00 92.50 193 LYS A N 1
ATOM 1384 C CA . LYS A 1 193 ? 1.979 -12.148 -5.960 1.00 92.50 193 LYS A CA 1
ATOM 1385 C C . LYS A 1 193 ? 2.093 -12.040 -4.437 1.00 92.50 193 LYS A C 1
ATOM 1387 O O . LYS A 1 193 ? 1.420 -12.755 -3.700 1.00 92.50 193 LYS A O 1
ATOM 1392 N N . ILE A 1 194 ? 2.969 -11.154 -3.968 1.00 92.62 194 ILE A N 1
ATOM 1393 C CA . ILE A 1 194 ? 3.227 -10.945 -2.543 1.00 92.62 194 ILE A CA 1
ATOM 1394 C C . ILE A 1 194 ? 2.362 -9.802 -2.009 1.00 92.62 194 ILE A C 1
ATOM 1396 O O . ILE A 1 194 ? 2.249 -8.747 -2.632 1.00 92.62 194 ILE A O 1
ATOM 1400 N N . VAL A 1 195 ? 1.770 -10.019 -0.835 1.00 93.81 195 VAL A N 1
ATOM 1401 C CA . VAL A 1 195 ? 1.098 -8.976 -0.053 1.00 93.81 195 VAL A CA 1
ATOM 1402 C C . VAL A 1 195 ? 1.798 -8.832 1.290 1.00 93.81 195 VAL A C 1
ATOM 1404 O O . VAL A 1 195 ? 1.831 -9.781 2.076 1.00 93.81 195 VAL A O 1
ATOM 1407 N N . SER A 1 196 ? 2.334 -7.648 1.569 1.00 95.12 196 SER A N 1
ATOM 1408 C CA . SER A 1 196 ? 2.904 -7.288 2.867 1.00 95.12 196 SER A CA 1
ATOM 1409 C C . SER A 1 196 ? 1.852 -6.712 3.803 1.00 95.12 196 SER A C 1
ATOM 1411 O O . SER A 1 196 ? 0.930 -6.014 3.382 1.00 95.12 196 SER A O 1
ATOM 1413 N N . ILE A 1 197 ? 2.000 -7.011 5.088 1.00 96.69 197 ILE A N 1
ATOM 1414 C CA . ILE A 1 197 ? 1.085 -6.628 6.158 1.00 96.69 197 ILE A CA 1
ATOM 1415 C C . ILE A 1 197 ? 1.853 -5.768 7.151 1.00 96.69 197 ILE A C 1
ATOM 1417 O O . ILE A 1 197 ? 2.953 -6.127 7.581 1.00 96.69 197 ILE A O 1
ATOM 1421 N N . TYR A 1 198 ? 1.245 -4.650 7.526 1.00 97.00 198 TYR A N 1
ATOM 1422 C CA . TYR A 1 198 ? 1.806 -3.694 8.465 1.00 97.00 198 TYR A CA 1
ATOM 1423 C C . TYR A 1 198 ? 0.833 -3.443 9.608 1.00 97.00 198 TYR A C 1
ATOM 1425 O O . TYR A 1 198 ? -0.384 -3.447 9.412 1.00 97.00 198 TYR A O 1
ATOM 1433 N N . SER A 1 199 ? 1.382 -3.183 10.787 1.00 97.81 199 SER A N 1
ATOM 1434 C CA . SER A 1 199 ? 0.657 -2.649 11.937 1.00 97.81 199 SER A CA 1
ATOM 1435 C C . SER A 1 199 ? 1.192 -1.261 12.288 1.00 97.81 199 SER A C 1
ATOM 1437 O O . SER A 1 199 ? 2.228 -0.836 11.769 1.00 97.81 199 SER A O 1
ATOM 1439 N N . VAL A 1 200 ? 0.489 -0.535 13.151 1.00 97.94 200 VAL A N 1
ATOM 1440 C CA . VAL A 1 200 ? 0.987 0.736 13.683 1.00 97.94 200 VAL A CA 1
ATOM 1441 C C . VAL A 1 200 ? 1.890 0.494 14.891 1.00 97.94 200 VAL A C 1
ATOM 1443 O O . VAL A 1 200 ? 1.462 -0.064 15.899 1.00 97.94 200 VAL A O 1
ATOM 1446 N N . ASP A 1 201 ? 3.124 0.993 14.820 1.00 97.06 201 ASP A N 1
ATOM 1447 C CA . ASP A 1 201 ? 3.991 1.19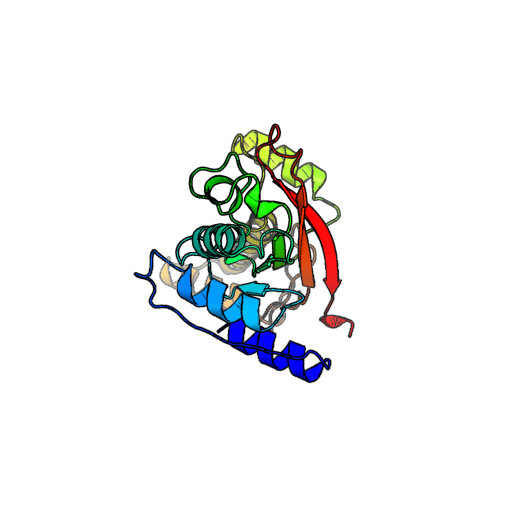2 15.979 1.00 97.06 201 ASP A CA 1
ATOM 1448 C C . ASP A 1 201 ? 3.795 2.612 16.518 1.00 97.06 201 ASP A C 1
ATOM 1450 O O . ASP A 1 201 ? 4.288 3.587 15.950 1.00 97.06 201 ASP A O 1
ATOM 1454 N N . ALA A 1 202 ? 3.086 2.731 17.640 1.00 95.94 202 ALA A N 1
ATOM 1455 C CA . ALA A 1 202 ? 2.808 4.016 18.277 1.00 95.94 202 ALA A CA 1
ATOM 1456 C C . ALA A 1 202 ? 4.070 4.735 18.800 1.00 95.94 202 ALA A C 1
ATOM 1458 O O . ALA A 1 202 ? 4.045 5.955 18.957 1.00 95.94 202 ALA A O 1
ATOM 1459 N N . ALA A 1 203 ? 5.162 4.011 19.073 1.00 95.81 203 ALA A N 1
ATOM 1460 C CA . ALA A 1 203 ? 6.424 4.610 19.510 1.00 95.81 203 ALA A CA 1
ATOM 1461 C C . ALA A 1 203 ? 7.264 5.137 18.331 1.00 95.81 203 ALA A C 1
ATOM 1463 O O . ALA A 1 203 ? 8.140 5.987 18.526 1.00 95.81 203 ALA A O 1
ATOM 1464 N N . GLY A 1 204 ? 6.974 4.668 17.115 1.00 93.06 204 GLY A N 1
ATOM 1465 C CA . GLY A 1 204 ? 7.630 5.083 15.883 1.00 93.06 204 GLY A CA 1
ATOM 1466 C C . GLY A 1 204 ? 7.497 6.582 15.595 1.00 93.06 204 GLY A C 1
ATOM 1467 O O . GLY A 1 204 ? 6.624 7.273 16.130 1.00 93.06 204 GLY A O 1
ATOM 1468 N N . ALA A 1 205 ? 8.400 7.097 14.753 1.00 91.31 205 ALA A N 1
ATOM 1469 C CA . ALA A 1 205 ? 8.439 8.501 14.329 1.00 91.31 205 ALA A CA 1
ATOM 1470 C C . ALA A 1 205 ? 8.338 9.504 15.500 1.00 91.31 205 ALA A C 1
ATOM 1472 O O . ALA A 1 205 ? 7.473 10.381 15.528 1.00 91.31 205 ALA A O 1
ATOM 1473 N N . ASN A 1 206 ? 9.212 9.349 16.504 1.00 92.56 206 ASN A N 1
ATOM 1474 C CA . ASN A 1 206 ? 9.254 10.192 17.706 1.00 92.56 206 ASN A CA 1
ATOM 1475 C C . ASN A 1 206 ? 7.930 10.197 18.501 1.00 92.56 206 ASN A C 1
ATOM 1477 O O . ASN A 1 206 ? 7.507 11.238 19.008 1.00 92.56 206 ASN A O 1
ATOM 1481 N N . GLY A 1 207 ? 7.258 9.043 18.590 1.00 94.06 207 GLY A N 1
ATOM 1482 C CA . GLY A 1 207 ? 5.982 8.891 19.295 1.00 94.06 207 GLY A CA 1
ATOM 1483 C C . GLY A 1 207 ? 4.763 9.429 18.540 1.00 94.06 207 GLY A C 1
ATOM 1484 O O . GLY A 1 207 ? 3.697 9.580 19.135 1.00 94.06 207 GLY A O 1
ATOM 1485 N N . LYS A 1 208 ? 4.903 9.752 17.247 1.00 94.81 208 LYS A N 1
ATOM 1486 C CA . LYS A 1 208 ? 3.781 10.162 16.384 1.00 94.81 208 LYS A CA 1
ATOM 1487 C C . LYS A 1 208 ? 3.155 8.994 15.620 1.00 94.81 208 LYS A C 1
ATOM 1489 O O . LYS A 1 208 ? 2.125 9.187 14.981 1.00 94.81 208 LYS A O 1
ATOM 1494 N N . GLY A 1 209 ? 3.747 7.806 15.707 1.00 95.94 209 GLY A N 1
ATOM 1495 C CA . GLY A 1 209 ? 3.293 6.601 15.030 1.00 95.94 209 GLY A CA 1
ATOM 1496 C C . GLY A 1 209 ? 4.027 6.364 13.714 1.00 95.94 209 GLY A C 1
ATOM 1497 O O . GLY A 1 209 ? 4.220 7.289 12.923 1.00 95.94 209 GLY A O 1
ATOM 1498 N N . ASP A 1 210 ? 4.410 5.117 13.466 1.00 94.94 210 ASP A N 1
ATOM 1499 C CA . ASP A 1 210 ? 4.972 4.669 12.191 1.00 94.94 210 ASP A CA 1
ATOM 1500 C C . ASP A 1 210 ? 4.384 3.316 11.771 1.00 94.94 210 ASP A C 1
ATOM 1502 O O . ASP A 1 210 ? 3.795 2.598 12.584 1.00 94.94 210 ASP A O 1
ATOM 1506 N N . TRP A 1 211 ? 4.532 2.963 10.496 1.00 94.50 211 TRP A N 1
ATOM 1507 C CA . TRP A 1 211 ? 4.136 1.653 9.991 1.00 94.50 211 TRP A CA 1
ATOM 1508 C C . TRP A 1 211 ? 5.231 0.629 10.262 1.00 94.50 211 TRP A C 1
ATOM 1510 O O . TRP A 1 211 ? 6.340 0.707 9.735 1.00 94.50 211 TRP A O 1
ATOM 1520 N N . LYS A 1 212 ? 4.893 -0.393 11.039 1.00 93.50 212 LYS A N 1
ATOM 1521 C CA . LYS A 1 21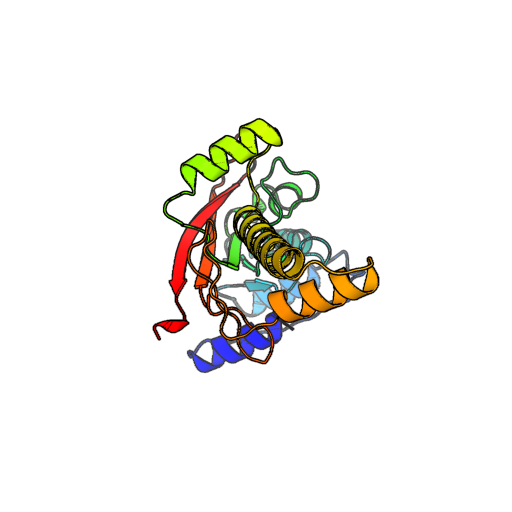2 ? 5.757 -1.532 11.317 1.00 93.50 212 LYS A CA 1
ATOM 1522 C C . LYS A 1 212 ? 5.407 -2.681 10.386 1.00 93.50 212 LYS A C 1
ATOM 1524 O O . LYS A 1 212 ? 4.263 -3.123 10.337 1.00 93.50 212 LYS A O 1
ATOM 1529 N N . PHE A 1 213 ? 6.400 -3.177 9.655 1.00 93.25 213 PHE A N 1
ATOM 1530 C CA . PHE A 1 213 ? 6.259 -4.416 8.895 1.00 93.25 213 PHE A CA 1
ATOM 1531 C C . PHE A 1 213 ? 6.038 -5.586 9.858 1.00 93.25 213 PHE A C 1
ATOM 1533 O O . PHE A 1 213 ? 6.808 -5.759 10.803 1.00 93.25 213 PHE A O 1
ATOM 1540 N N . GLU A 1 214 ? 5.007 -6.388 9.608 1.00 95.69 214 GLU A N 1
ATOM 1541 C CA . GLU A 1 214 ? 4.726 -7.593 10.393 1.00 95.69 214 GLU A CA 1
ATOM 1542 C C . GLU A 1 214 ? 5.125 -8.852 9.635 1.00 95.69 214 GLU A C 1
ATOM 1544 O O . GLU A 1 214 ? 5.831 -9.715 10.153 1.00 95.69 214 GLU A O 1
ATOM 1549 N N . THR A 1 215 ? 4.648 -8.981 8.399 1.00 96.25 215 THR A N 1
ATOM 1550 C CA . THR A 1 215 ? 4.883 -10.167 7.581 1.00 96.25 215 THR A CA 1
ATOM 1551 C C . THR A 1 215 ? 4.555 -9.887 6.120 1.00 96.25 215 THR A C 1
ATOM 1553 O O . THR A 1 215 ? 4.015 -8.837 5.772 1.00 96.25 215 THR A O 1
ATOM 1556 N N . GLN A 1 216 ? 4.836 -10.854 5.254 1.00 94.56 216 GLN A N 1
ATOM 1557 C CA . GLN A 1 216 ? 4.345 -10.864 3.888 1.00 94.56 216 GLN A CA 1
ATOM 1558 C C . GLN A 1 216 ? 3.939 -12.273 3.476 1.00 94.56 216 GLN A C 1
ATOM 1560 O O . GLN A 1 216 ? 4.522 -13.261 3.920 1.00 94.56 216 GLN A O 1
ATOM 1565 N N . VAL A 1 217 ? 2.913 -12.358 2.638 1.00 94.56 217 VAL A N 1
ATOM 1566 C CA . VAL A 1 217 ? 2.344 -13.617 2.165 1.00 94.56 217 VAL A CA 1
ATOM 1567 C C . VAL A 1 217 ? 2.540 -13.703 0.664 1.00 94.56 217 VAL A C 1
ATOM 1569 O O . VAL A 1 217 ? 2.076 -12.827 -0.060 1.00 94.56 217 VAL A O 1
ATOM 1572 N N . ASP A 1 218 ? 3.184 -14.775 0.213 1.00 92.44 218 ASP A N 1
ATOM 1573 C CA . ASP A 1 218 ? 3.277 -15.118 -1.202 1.00 92.44 218 ASP A CA 1
ATOM 1574 C C . ASP A 1 218 ? 2.052 -15.940 -1.627 1.00 92.44 218 ASP A C 1
ATOM 1576 O O . ASP A 1 218 ? 1.820 -17.047 -1.130 1.00 92.44 218 ASP A O 1
ATOM 1580 N N . TYR A 1 219 ? 1.241 -15.374 -2.518 1.00 90.06 219 TYR A N 1
ATOM 1581 C CA . TYR A 1 219 ? 0.067 -16.024 -3.095 1.00 90.06 219 TYR A CA 1
ATOM 1582 C C . TYR A 1 219 ? 0.367 -16.772 -4.398 1.00 90.06 219 TYR A C 1
ATOM 1584 O O . TYR A 1 219 ? -0.526 -17.440 -4.903 1.00 90.06 219 TYR A O 1
ATOM 1592 N N . ALA A 1 220 ? 1.590 -16.711 -4.936 1.00 85.00 220 ALA A N 1
ATOM 1593 C CA . ALA A 1 220 ? 1.994 -17.581 -6.043 1.00 85.00 220 ALA A CA 1
ATOM 1594 C C . ALA A 1 220 ? 2.263 -19.020 -5.567 1.00 85.00 220 ALA A C 1
ATOM 1596 O O . ALA A 1 220 ? 2.178 -19.960 -6.352 1.00 85.00 220 ALA A O 1
ATOM 1597 N N . ALA A 1 221 ? 2.580 -19.191 -4.280 1.00 72.88 221 ALA A N 1
ATOM 1598 C CA . ALA A 1 221 ? 2.912 -20.474 -3.665 1.00 72.88 221 ALA A CA 1
ATOM 1599 C C . ALA A 1 221 ? 1.708 -21.222 -3.049 1.00 72.88 221 ALA A C 1
ATOM 1601 O O . ALA A 1 221 ? 1.908 -22.247 -2.393 1.00 72.88 221 ALA A O 1
ATOM 1602 N N . LYS A 1 222 ? 0.479 -20.710 -3.202 1.00 57.78 222 LYS A N 1
ATOM 1603 C CA . LYS A 1 222 ? -0.756 -21.260 -2.612 1.00 57.78 222 LYS A CA 1
ATOM 1604 C C . LYS A 1 222 ? -1.746 -21.686 -3.684 1.00 57.78 222 LYS A C 1
ATOM 1606 O O . LYS A 1 222 ? -2.432 -22.701 -3.437 1.00 57.78 222 LYS A O 1
#

Sequence (222 aa):
GVADAFEAEFKKRGGNVVKHDAAPKTTTDYVSIMTAAKALNPESMYFGGVTATGGARILLAAQQAGLGDVPYVGPDGINDGSGETKDSFLNLAASAAKTSYSTLAGIGDFPGRAQFEADYKNEYKASPTGYAGTGFACAQVVINALERAGATSPKDPTALREAVRAAGTDTAAKYTTIVGDITFDANGDTSQKIVSIYSVDAAGANGKGDWKFETQVDYAAK

pLDDT: mean 94.01, std 4.47, range [57.78, 98.5]

Solvent-accessible surface area (backbone atoms only — not comparable to full-atom values): 12192 Å² total; per-residue (Å²): 104,66,45,56,53,49,51,54,52,38,43,75,73,72,46,82,82,92,76,87,86,84,74,65,76,84,59,81,79,39,42,70,61,31,43,60,46,56,80,69,66,62,82,57,44,80,48,60,56,32,32,89,63,33,51,28,54,44,50,51,19,23,37,74,54,71,44,49,82,38,37,37,36,33,36,46,46,44,51,65,38,31,24,74,34,85,85,11,24,29,37,68,27,35,84,64,37,57,38,29,34,33,36,32,88,38,72,80,80,45,99,51,45,72,60,50,46,52,52,40,29,69,73,68,74,41,81,69,45,83,57,45,58,56,52,51,27,51,50,47,46,53,51,53,12,45,54,61,23,54,72,68,62,52,89,45,73,66,50,38,53,53,35,25,51,53,46,65,66,40,56,85,49,76,41,83,33,73,75,42,76,39,38,35,49,98,87,63,51,61,64,70,45,31,37,18,35,29,35,43,33,53,68,31,62,89,55,34,17,22,78,36,83,74,52,68,47,63,58,76,84,110